Protein AF-A0A3E0KRE1-F1 (afdb_monomer)

Structure (mmCIF, N/CA/C/O backbone):
data_AF-A0A3E0KRE1-F1
#
_entry.id   AF-A0A3E0KRE1-F1
#
loop_
_atom_site.group_PDB
_atom_site.id
_atom_site.type_symbol
_atom_site.label_atom_id
_atom_site.label_alt_id
_atom_site.label_comp_id
_atom_site.label_asym_id
_atom_site.label_entity_id
_atom_site.label_seq_id
_atom_site.pdbx_PDB_ins_code
_atom_site.Cartn_x
_atom_site.Cartn_y
_atom_site.Cartn_z
_atom_site.occupancy
_atom_site.B_iso_or_equiv
_atom_site.auth_seq_id
_atom_site.auth_comp_id
_atom_site.auth_asym_id
_atom_site.auth_atom_id
_atom_site.pdbx_PDB_model_num
ATOM 1 N N . MET A 1 1 ? -5.181 25.380 -17.688 1.00 55.50 1 MET A N 1
ATOM 2 C CA . MET A 1 1 ? -6.342 24.795 -16.990 1.00 55.50 1 MET A CA 1
ATOM 3 C C . MET A 1 1 ? -6.980 25.884 -16.162 1.00 55.50 1 MET A C 1
ATOM 5 O O . MET A 1 1 ? -6.263 26.505 -15.391 1.00 55.50 1 MET A O 1
ATOM 9 N N . THR A 1 2 ? -8.271 26.111 -16.343 1.00 56.00 2 THR A N 1
ATOM 10 C CA . THR A 1 2 ? -9.107 26.984 -15.530 1.00 56.00 2 THR A CA 1
ATOM 11 C C . THR A 1 2 ? -10.085 26.104 -14.760 1.00 56.00 2 THR A C 1
ATOM 13 O O . THR A 1 2 ? -10.871 25.389 -15.369 1.00 56.00 2 THR A O 1
ATOM 16 N N . VAL A 1 3 ? -10.044 26.121 -13.434 1.00 57.91 3 VAL A N 1
ATOM 17 C CA . VAL A 1 3 ? -11.014 25.422 -12.584 1.00 57.91 3 VAL A CA 1
ATOM 18 C C . VAL A 1 3 ? -11.984 26.443 -12.025 1.00 57.91 3 VAL A C 1
ATOM 20 O O . VAL A 1 3 ? -11.572 27.415 -11.399 1.00 57.91 3 VAL A O 1
ATOM 23 N N . ARG A 1 4 ? -13.273 26.222 -12.252 1.00 58.31 4 ARG A N 1
ATOM 24 C CA . ARG A 1 4 ? -14.365 27.046 -11.752 1.00 58.31 4 ARG A CA 1
ATOM 25 C C . ARG A 1 4 ? -15.198 26.262 -10.757 1.00 58.31 4 ARG A C 1
ATOM 27 O O . ARG A 1 4 ? -15.637 25.145 -11.016 1.00 58.31 4 ARG A O 1
ATOM 34 N N . PHE A 1 5 ? -15.464 26.879 -9.622 1.00 58.41 5 PHE A N 1
ATOM 35 C CA . PHE A 1 5 ? -16.314 26.314 -8.587 1.00 58.41 5 PHE A CA 1
ATOM 36 C C . PHE A 1 5 ? -17.660 27.014 -8.623 1.00 58.41 5 PHE A C 1
ATOM 38 O O . PHE A 1 5 ? -17.716 28.240 -8.593 1.00 58.41 5 PHE A O 1
ATOM 45 N N . TYR A 1 6 ? -18.743 26.250 -8.651 1.00 57.41 6 TYR A N 1
ATOM 46 C CA . TYR A 1 6 ? -20.103 26.763 -8.644 1.00 57.41 6 TYR A CA 1
ATOM 47 C C . TYR A 1 6 ? -20.872 26.225 -7.441 1.00 57.41 6 TYR A C 1
ATOM 49 O O . TYR A 1 6 ? -20.632 25.117 -6.963 1.00 57.41 6 TYR A O 1
ATOM 57 N N . ALA A 1 7 ? -21.853 26.988 -6.973 1.00 54.00 7 ALA A N 1
ATOM 58 C CA . ALA A 1 7 ? -22.920 26.447 -6.143 1.00 54.00 7 ALA A CA 1
ATOM 59 C C . ALA A 1 7 ? -24.266 26.614 -6.823 1.00 54.00 7 ALA A C 1
ATOM 61 O O . ALA A 1 7 ? -24.524 27.609 -7.502 1.00 54.00 7 ALA A O 1
ATOM 62 N N . LEU A 1 8 ? -25.132 25.642 -6.571 1.00 51.47 8 LEU A N 1
ATOM 63 C CA . LEU A 1 8 ? -26.556 25.739 -6.841 1.00 51.47 8 LEU A CA 1
ATOM 64 C C . LEU A 1 8 ? -27.231 26.338 -5.613 1.00 51.47 8 LEU A C 1
ATOM 66 O O . LEU A 1 8 ? -27.524 25.623 -4.658 1.00 51.47 8 LEU A O 1
ATOM 70 N N . LEU A 1 9 ? -27.440 27.651 -5.644 1.00 51.59 9 LEU A N 1
ATOM 71 C CA . LEU A 1 9 ? -28.110 28.399 -4.583 1.00 51.59 9 LEU A CA 1
ATOM 72 C C . LEU A 1 9 ? -29.536 28.706 -5.044 1.00 51.59 9 LEU A C 1
ATOM 74 O O . LEU A 1 9 ? -29.716 29.320 -6.095 1.00 51.59 9 LEU A O 1
ATOM 78 N N . ASP A 1 10 ? -30.542 28.237 -4.305 1.00 56.59 10 ASP A N 1
ATOM 79 C CA . ASP A 1 10 ? -31.969 28.399 -4.645 1.00 56.59 10 ASP A CA 1
ATOM 80 C C . ASP A 1 10 ? -32.351 27.928 -6.073 1.00 56.59 10 ASP A C 1
ATOM 82 O O . ASP A 1 10 ? -33.266 28.452 -6.708 1.00 56.59 10 ASP A O 1
ATOM 86 N N . GLY A 1 11 ? -31.647 26.918 -6.598 1.00 53.62 11 GLY A N 1
ATOM 87 C CA . GLY A 1 11 ? -31.856 26.389 -7.954 1.00 53.62 11 GLY A CA 1
ATOM 88 C C . GLY A 1 11 ? -31.168 27.184 -9.069 1.00 53.62 11 GLY A C 1
ATOM 89 O O . GLY A 1 11 ? -31.262 26.795 -10.232 1.00 53.62 11 GLY A O 1
ATOM 90 N N . GLU A 1 12 ? -30.437 28.250 -8.736 1.00 47.88 12 GLU A N 1
ATOM 91 C CA . GLU A 1 12 ? -29.607 29.004 -9.674 1.00 47.88 12 GLU A CA 1
ATOM 92 C C . GLU A 1 12 ? -28.122 28.684 -9.496 1.00 47.88 12 GLU A C 1
ATOM 94 O O . GLU A 1 12 ? -27.578 28.662 -8.390 1.00 47.88 12 GLU A O 1
ATOM 99 N N . ARG A 1 13 ? -27.439 28.476 -10.623 1.00 60.66 13 ARG A N 1
ATOM 100 C CA . ARG A 1 13 ? -26.000 28.214 -10.666 1.00 60.66 13 ARG A CA 1
ATOM 101 C C . ARG A 1 13 ? -25.226 29.522 -10.509 1.00 60.66 13 ARG A C 1
ATOM 103 O O . ARG A 1 13 ? -25.390 30.440 -11.312 1.00 60.66 13 ARG A O 1
ATOM 110 N N . ARG A 1 14 ? -24.358 29.609 -9.499 1.00 58.22 14 ARG A N 1
ATOM 111 C CA . ARG A 1 14 ? -23.532 30.795 -9.214 1.00 58.22 14 ARG A CA 1
ATOM 112 C C . ARG A 1 14 ? -22.058 30.439 -9.124 1.00 58.22 14 ARG A C 1
ATOM 114 O O . ARG A 1 14 ? -21.702 29.512 -8.405 1.00 58.22 14 ARG A O 1
ATOM 121 N N . LEU A 1 15 ? -21.220 31.193 -9.838 1.00 62.53 15 LEU A N 1
ATOM 122 C CA . LEU A 1 15 ? -19.764 31.061 -9.781 1.00 62.53 15 LEU A CA 1
ATOM 123 C C . LEU A 1 15 ? -19.254 31.567 -8.428 1.00 62.53 15 LEU A C 1
ATOM 125 O O . LEU A 1 15 ? -19.618 32.658 -7.989 1.00 62.53 15 LEU A O 1
ATOM 129 N N . LEU A 1 16 ? -18.427 30.760 -7.781 1.00 60.19 16 LEU A N 1
ATOM 130 C CA . LEU A 1 16 ? -17.859 31.016 -6.463 1.00 60.19 16 LEU A CA 1
ATOM 131 C C . LEU A 1 16 ? -16.391 31.397 -6.542 1.00 60.19 16 LEU A C 1
ATOM 133 O O . LEU A 1 16 ? -15.961 32.292 -5.822 1.00 60.19 16 LEU A O 1
ATOM 137 N N . ASP A 1 17 ? -15.635 30.692 -7.378 1.00 59.88 17 ASP A N 1
ATOM 138 C CA . ASP A 1 17 ? -14.200 30.887 -7.522 1.00 59.88 17 ASP A CA 1
ATOM 139 C C . ASP A 1 17 ? -13.734 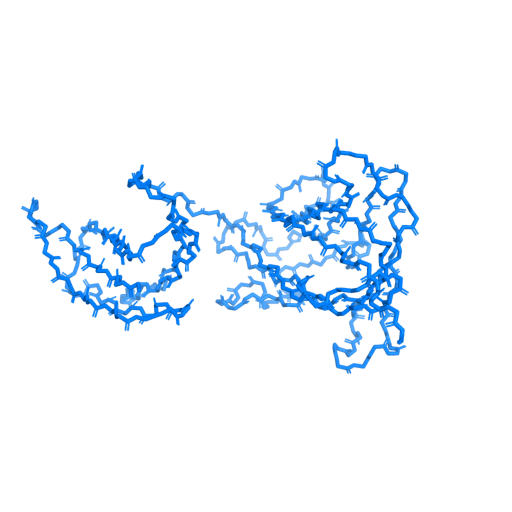30.407 -8.901 1.00 59.88 17 ASP A C 1
ATOM 141 O O . ASP A 1 17 ? -14.354 29.523 -9.497 1.00 59.88 17 ASP A O 1
ATOM 145 N N . GLU A 1 18 ? -12.655 30.999 -9.400 1.00 63.50 18 GLU A N 1
ATOM 146 C CA . GLU A 1 18 ? -12.023 30.664 -10.676 1.00 63.50 18 GLU A CA 1
ATOM 147 C C . GLU A 1 18 ? -10.501 30.695 -10.506 1.00 63.50 18 GLU A C 1
ATOM 149 O O . GLU A 1 18 ? -9.923 31.724 -10.162 1.00 63.50 18 GLU A O 1
ATOM 154 N N . GLN A 1 19 ? -9.850 29.562 -10.756 1.00 61.16 19 GLN A N 1
ATOM 155 C CA . GLN A 1 19 ? -8.411 29.366 -10.583 1.00 61.16 19 GLN A CA 1
ATOM 156 C C . GLN A 1 19 ? -7.776 28.993 -11.922 1.00 61.16 19 GLN A C 1
ATOM 158 O O . GLN A 1 19 ? -8.315 28.146 -12.632 1.00 61.16 19 GLN A O 1
ATOM 163 N N . VAL A 1 20 ? -6.634 29.592 -12.276 1.00 48.75 20 VAL A N 1
ATOM 164 C CA . VAL A 1 20 ? -5.980 29.397 -13.585 1.00 48.75 20 VAL A CA 1
ATOM 165 C C . VAL A 1 20 ? -4.501 29.012 -13.406 1.00 48.75 20 VAL A C 1
ATOM 167 O O . VAL A 1 20 ? -3.682 29.904 -13.240 1.00 48.75 20 VAL A O 1
ATOM 170 N N . GLU A 1 21 ? -4.205 27.697 -13.431 1.00 45.81 21 GLU A N 1
ATOM 171 C CA . GLU A 1 21 ? -2.919 26.960 -13.641 1.00 45.81 21 GLU A CA 1
ATOM 172 C C . GLU A 1 21 ? -2.824 25.655 -12.794 1.00 45.81 21 GLU A C 1
ATOM 174 O O . GLU A 1 21 ? -3.416 25.565 -11.725 1.00 45.81 21 GLU A O 1
ATOM 179 N N . MET A 1 22 ? -2.142 24.606 -13.305 1.00 45.94 22 MET A N 1
ATOM 180 C CA . MET A 1 22 ? -2.066 23.230 -12.730 1.00 45.94 22 MET A CA 1
ATOM 181 C C . MET A 1 22 ? -1.031 23.149 -11.583 1.00 45.94 22 MET A C 1
ATOM 183 O O . MET A 1 22 ? -0.009 23.820 -11.668 1.00 45.94 22 MET A O 1
ATOM 187 N N . VAL A 1 23 ? -1.157 22.374 -10.493 1.00 40.59 23 VAL A N 1
ATOM 188 C CA . VAL A 1 23 ? -1.469 20.926 -10.361 1.00 40.59 23 VAL A CA 1
ATOM 189 C C . VAL A 1 23 ? -2.249 20.606 -9.059 1.00 40.59 23 VAL A C 1
ATOM 191 O O . VAL A 1 23 ? -2.612 19.466 -8.828 1.00 40.59 23 VAL A O 1
ATOM 194 N N . ASP A 1 24 ? -2.587 21.597 -8.231 1.00 43.25 24 ASP A N 1
ATOM 195 C CA . ASP A 1 24 ? -3.340 21.399 -6.981 1.00 43.25 24 ASP A CA 1
ATOM 196 C C . ASP A 1 24 ? -4.279 22.589 -6.752 1.00 43.25 24 ASP A C 1
ATOM 198 O O . ASP A 1 24 ? -3.820 23.718 -6.561 1.00 43.25 24 ASP A O 1
ATOM 202 N N . VAL A 1 25 ? -5.597 22.366 -6.763 1.00 41.38 25 VAL A N 1
ATOM 203 C CA . VAL A 1 25 ? -6.581 23.452 -6.608 1.00 41.38 25 VAL A CA 1
ATOM 204 C C . VAL A 1 25 ? -7.204 23.437 -5.217 1.00 41.38 25 VAL A C 1
ATOM 206 O O . VAL A 1 25 ? -8.299 22.934 -4.987 1.00 41.38 25 VAL A O 1
ATOM 209 N N . HIS A 1 26 ? -6.529 24.073 -4.266 1.00 40.00 26 HIS A N 1
ATOM 210 C CA . HIS A 1 26 ? -7.067 24.261 -2.922 1.00 40.00 26 HIS A CA 1
ATOM 211 C C . HIS A 1 26 ? -8.084 25.408 -2.869 1.00 40.00 26 HIS A C 1
ATOM 213 O O . HIS A 1 26 ? -7.739 26.547 -2.562 1.00 40.00 26 HIS A O 1
ATOM 219 N N . ALA A 1 27 ? -9.355 25.103 -3.120 1.00 41.22 27 ALA A N 1
ATOM 220 C CA . ALA A 1 27 ? -10.448 26.048 -2.911 1.00 41.22 27 ALA A CA 1
ATOM 221 C C . ALA A 1 27 ? -11.114 25.828 -1.545 1.00 41.22 27 ALA A C 1
ATOM 223 O O . ALA A 1 27 ? -11.427 24.694 -1.183 1.00 41.22 27 ALA A O 1
ATOM 224 N N . PHE A 1 28 ? -11.339 26.913 -0.796 1.00 39.88 28 PHE A N 1
ATOM 225 C CA . PHE A 1 28 ? -11.932 26.892 0.544 1.00 39.88 28 PHE A CA 1
ATOM 226 C C . PHE A 1 28 ? -13.301 27.577 0.548 1.00 39.88 28 PHE A C 1
ATOM 228 O O . PHE A 1 28 ? -13.411 28.780 0.314 1.00 39.88 28 PHE A O 1
ATOM 235 N N . PHE A 1 29 ? -14.347 26.835 0.912 1.00 47.12 29 PHE A N 1
ATOM 236 C CA . PHE A 1 29 ? -15.720 27.346 0.977 1.00 47.12 29 PHE A CA 1
ATOM 237 C C . PHE A 1 29 ? -16.314 27.164 2.379 1.00 47.12 29 PHE A C 1
ATOM 239 O O . PHE A 1 29 ? -16.230 26.081 2.957 1.00 47.12 29 PHE A O 1
ATOM 246 N N . SER A 1 30 ? -16.929 28.218 2.937 1.00 36.66 30 SER A N 1
ATOM 247 C CA . SER A 1 30 ? -17.487 28.199 4.300 1.00 36.66 30 SER A CA 1
ATOM 248 C C . SER A 1 30 ? -18.989 27.889 4.314 1.00 36.66 30 SER A C 1
ATOM 250 O O . SER A 1 30 ? -19.771 28.551 3.637 1.00 36.66 30 SER A O 1
ATOM 252 N N . GLN A 1 31 ? -19.436 26.970 5.177 1.00 36.50 31 GLN A N 1
ATOM 253 C CA . GLN A 1 31 ? -20.860 26.597 5.316 1.00 36.50 31 GLN A CA 1
ATOM 254 C C . GLN A 1 31 ? -21.832 27.750 5.640 1.00 36.50 31 GLN A C 1
ATOM 256 O O . GLN A 1 31 ? -23.033 27.580 5.452 1.00 36.50 31 GLN A O 1
ATOM 261 N N . ARG A 1 32 ? -21.367 28.915 6.131 1.00 36.31 32 ARG A N 1
ATOM 262 C CA . ARG A 1 32 ? -22.251 30.090 6.315 1.00 36.31 32 ARG A CA 1
ATOM 263 C C . ARG A 1 32 ? -22.845 30.577 4.991 1.00 36.31 32 ARG A C 1
ATOM 265 O O . ARG A 1 32 ? -23.882 31.226 5.026 1.00 36.31 32 ARG A O 1
ATOM 272 N N . THR A 1 33 ? -22.199 30.249 3.880 1.00 41.00 33 THR A N 1
ATOM 273 C CA . THR A 1 33 ? -22.573 30.658 2.528 1.00 41.00 33 THR A CA 1
ATOM 274 C C . THR A 1 33 ? -23.428 29.600 1.804 1.00 41.00 33 THR A C 1
ATOM 276 O O . THR A 1 33 ? -24.038 29.943 0.804 1.00 41.00 33 THR A O 1
ATOM 279 N N . PHE A 1 34 ? -23.517 28.349 2.298 1.00 44.03 34 PHE A N 1
ATOM 280 C CA . PHE A 1 34 ? -23.943 27.181 1.486 1.00 44.03 34 PHE A CA 1
ATOM 281 C C . PHE A 1 34 ? -25.045 26.271 2.064 1.00 44.03 34 PHE A C 1
ATOM 283 O O . PHE A 1 34 ? -25.246 25.173 1.555 1.00 44.03 34 PHE A O 1
ATOM 290 N N . GLY A 1 35 ? -25.751 26.664 3.131 1.00 46.09 35 GLY A N 1
ATOM 291 C CA . GLY A 1 35 ? -26.985 25.978 3.564 1.00 46.09 35 GLY A CA 1
ATOM 292 C C . GLY A 1 35 ? -26.972 24.429 3.502 1.00 46.09 35 GLY A C 1
ATOM 293 O O . GLY A 1 35 ? -26.090 23.779 4.065 1.00 46.09 35 GLY A O 1
ATOM 294 N N . ARG A 1 36 ? -27.988 23.845 2.843 1.00 41.72 36 ARG A N 1
ATOM 295 C CA . ARG A 1 36 ? -28.135 22.405 2.506 1.00 41.72 36 ARG A CA 1
ATOM 296 C C . ARG A 1 36 ? -27.739 22.103 1.046 1.00 41.72 36 ARG A C 1
ATOM 298 O O . ARG A 1 36 ? -28.127 21.070 0.511 1.00 41.72 36 ARG A O 1
ATOM 305 N N . GLU A 1 37 ? -27.038 23.019 0.396 1.00 47.84 37 GLU A N 1
ATOM 306 C CA . GLU A 1 37 ? -26.964 23.106 -1.062 1.00 47.84 37 GLU A CA 1
ATOM 307 C C . GLU A 1 37 ? -25.744 22.384 -1.654 1.00 47.84 37 GLU A C 1
ATOM 309 O O . GLU A 1 37 ? -24.786 22.046 -0.952 1.00 47.84 37 GLU A O 1
ATOM 314 N N . HIS A 1 38 ? -25.821 22.099 -2.957 1.00 49.75 38 HIS A N 1
ATOM 315 C CA . HIS A 1 38 ? -24.878 21.265 -3.703 1.00 49.75 38 HIS A CA 1
ATOM 316 C C . HIS A 1 38 ? -23.732 22.106 -4.291 1.00 49.75 38 HIS A C 1
ATOM 318 O O . HIS A 1 38 ? -23.971 23.157 -4.891 1.00 49.75 38 HIS A O 1
ATOM 324 N N . LEU A 1 39 ? -22.493 21.627 -4.132 1.00 49.44 39 LEU A N 1
ATOM 325 C CA . LEU A 1 39 ? -21.299 22.190 -4.769 1.00 49.44 39 LEU A CA 1
ATOM 326 C C . LEU A 1 39 ? -21.067 21.482 -6.107 1.00 49.44 39 LEU A C 1
ATOM 328 O O . LEU A 1 39 ? -21.059 20.253 -6.154 1.00 49.44 39 LEU A O 1
ATOM 332 N N . GLU A 1 40 ? -20.856 22.253 -7.165 1.00 51.03 40 GLU A N 1
ATOM 333 C CA . GLU A 1 40 ? -20.529 21.763 -8.501 1.00 51.03 40 GLU A CA 1
ATOM 334 C C . GLU A 1 40 ? -19.141 22.285 -8.895 1.00 51.03 40 GLU A C 1
ATOM 336 O O . GLU A 1 40 ? -18.821 23.453 -8.672 1.00 51.03 40 GLU A O 1
ATOM 341 N N . VAL A 1 41 ? -18.298 21.426 -9.464 1.00 52.38 41 VAL A N 1
ATOM 342 C CA . VAL A 1 41 ? -16.936 21.781 -9.884 1.00 52.38 41 VAL A CA 1
ATOM 343 C C . VAL A 1 41 ? -16.849 21.614 -11.395 1.00 52.38 41 VAL A C 1
ATOM 345 O O . VAL A 1 41 ? -17.147 20.543 -11.916 1.00 52.38 41 VAL A O 1
ATOM 348 N N . GLU A 1 42 ? -16.464 22.673 -12.100 1.00 51.59 42 GLU A N 1
ATOM 349 C CA . GLU A 1 42 ? -16.259 22.671 -13.547 1.00 51.59 42 GLU A CA 1
ATOM 350 C C . GLU A 1 42 ? -14.784 22.934 -13.849 1.00 51.59 42 GLU A C 1
ATOM 352 O O . GLU A 1 42 ? -14.173 23.851 -13.306 1.00 51.59 42 GLU A O 1
ATOM 357 N N . VAL A 1 43 ? -14.200 22.139 -14.738 1.00 50.16 43 VAL A N 1
ATOM 358 C CA . VAL A 1 43 ? -12.796 22.257 -15.139 1.00 50.16 43 VAL A CA 1
ATOM 359 C C . VAL A 1 43 ? -12.753 22.510 -16.641 1.00 50.16 43 VAL A C 1
ATOM 361 O O . VAL A 1 43 ? -13.246 21.702 -17.422 1.00 50.16 43 VAL A O 1
ATOM 364 N N . GLU A 1 44 ? -12.165 23.629 -17.053 1.00 46.53 44 GLU A N 1
ATOM 365 C CA . GLU A 1 44 ? -11.961 24.005 -18.451 1.00 46.53 44 GLU A CA 1
ATOM 366 C C . GLU A 1 44 ? -10.460 23.975 -18.784 1.00 46.53 44 GLU A C 1
ATOM 368 O O . GLU A 1 44 ? -9.639 24.615 -18.130 1.00 46.53 44 GLU A O 1
ATOM 373 N N . HIS A 1 45 ? -10.049 23.238 -19.813 1.00 44.47 45 HIS A N 1
ATOM 374 C CA . HIS A 1 45 ? -8.654 23.187 -20.262 1.00 44.47 45 HIS A CA 1
ATOM 375 C C . HIS A 1 45 ? -8.586 23.339 -21.778 1.00 44.47 45 HIS A C 1
ATOM 377 O O . HIS A 1 45 ? -9.437 22.829 -22.502 1.00 44.47 45 HIS A O 1
ATOM 383 N N . ALA A 1 46 ? -7.555 24.029 -22.266 1.00 35.59 46 ALA A N 1
ATOM 384 C CA . ALA A 1 46 ? -7.282 24.149 -23.692 1.00 35.59 46 ALA A CA 1
ATOM 385 C C . ALA A 1 46 ? -6.337 23.014 -24.126 1.00 35.59 46 ALA A C 1
ATOM 387 O O . ALA A 1 46 ? -5.126 23.211 -24.182 1.00 35.59 46 ALA A O 1
ATOM 388 N N . GLY A 1 47 ? -6.885 21.820 -24.369 1.00 40.84 47 GLY A N 1
ATOM 389 C CA . GLY A 1 47 ? -6.140 20.636 -24.821 1.00 40.84 47 GLY A CA 1
ATOM 390 C C . GLY A 1 47 ? -6.6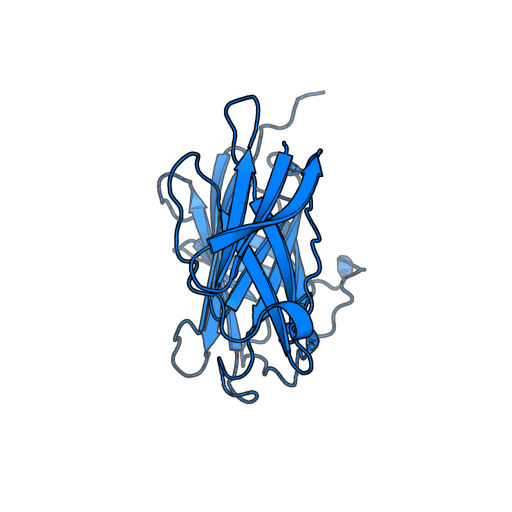73 19.322 -24.240 1.00 40.84 47 GLY A C 1
ATOM 391 O O . GLY A 1 47 ? -7.441 19.341 -23.280 1.00 40.84 47 GLY A O 1
ATOM 392 N N . ASP A 1 48 ? -6.250 18.197 -24.819 1.00 33.97 48 ASP A N 1
ATOM 393 C CA . ASP A 1 48 ? -6.593 16.847 -24.352 1.00 33.97 48 ASP A CA 1
ATOM 394 C C . ASP A 1 48 ? -5.622 16.397 -23.234 1.00 33.97 48 ASP A C 1
ATOM 396 O O . ASP A 1 48 ? -4.406 16.529 -23.384 1.00 33.97 48 ASP A O 1
ATOM 400 N N . GLY A 1 49 ? -6.139 15.864 -22.116 1.00 40.94 49 GLY A N 1
ATOM 401 C CA . GLY A 1 49 ? -5.357 15.361 -20.970 1.00 40.94 49 GLY A CA 1
ATOM 402 C C . GLY A 1 49 ? -6.236 14.810 -19.832 1.00 40.94 49 GLY A C 1
ATOM 403 O O . GLY A 1 49 ? -7.456 14.871 -19.926 1.00 40.94 49 GLY A O 1
ATOM 404 N N . GLU A 1 50 ? -5.637 14.288 -18.759 1.00 39.22 50 GLU A N 1
ATOM 405 C CA . GLU A 1 50 ? -6.314 13.919 -17.498 1.00 39.22 50 GLU A CA 1
ATOM 406 C C . GLU A 1 50 ? -5.799 14.832 -16.375 1.00 39.22 50 GLU A C 1
ATOM 408 O O . GLU A 1 50 ? -4.611 15.165 -16.348 1.00 39.22 50 GLU A O 1
ATOM 413 N N . ALA A 1 51 ? -6.681 15.277 -15.476 1.00 41.34 51 ALA A N 1
ATOM 414 C CA . ALA A 1 51 ? -6.304 16.087 -14.321 1.00 41.34 51 ALA A CA 1
ATOM 415 C C . ALA A 1 51 ? -7.095 15.661 -13.081 1.00 41.34 51 ALA A C 1
ATOM 417 O O . ALA A 1 51 ? -8.328 15.664 -13.098 1.00 41.34 51 ALA A O 1
ATOM 418 N N . ASP A 1 52 ? -6.374 15.365 -12.004 1.00 42.47 52 ASP A N 1
ATOM 419 C CA . ASP A 1 52 ? -6.956 15.153 -10.685 1.00 42.47 52 ASP A CA 1
ATOM 420 C C . ASP A 1 52 ? -7.201 16.511 -10.026 1.00 42.47 52 ASP A C 1
ATOM 422 O O . ASP A 1 52 ? -6.278 17.312 -9.859 1.00 42.47 52 ASP A O 1
ATOM 426 N N . VAL A 1 53 ? -8.449 16.796 -9.646 1.00 43.09 53 VAL A N 1
ATOM 427 C CA . VAL A 1 53 ? -8.779 18.014 -8.895 1.00 43.09 53 VAL A CA 1
ATOM 428 C C . VAL A 1 53 ? -9.093 17.647 -7.453 1.00 43.09 53 VAL A C 1
ATOM 430 O O . VAL A 1 53 ? -10.166 17.128 -7.134 1.00 43.09 53 VAL A O 1
ATOM 433 N N . LEU A 1 54 ? -8.144 17.946 -6.568 1.00 43.72 54 LEU A N 1
ATOM 434 C CA . LEU A 1 54 ? -8.305 17.845 -5.122 1.00 43.72 54 LEU A CA 1
ATOM 435 C C . LEU A 1 54 ? -8.961 19.119 -4.581 1.00 43.72 54 LEU A C 1
ATOM 437 O O . LEU A 1 54 ? -8.415 20.197 -4.773 1.00 43.72 54 LEU A O 1
ATOM 441 N N . PHE A 1 55 ? -10.081 19.021 -3.856 1.00 44.91 55 PHE A N 1
ATOM 442 C CA . PHE A 1 55 ? -10.706 20.185 -3.211 1.00 44.91 55 PHE A CA 1
ATOM 443 C C . PHE A 1 55 ? -11.117 19.915 -1.754 1.00 44.91 55 PHE A C 1
ATOM 445 O O . PHE A 1 55 ? -11.453 18.795 -1.361 1.00 44.91 55 PHE A O 1
ATOM 452 N N . THR A 1 56 ? -11.096 20.965 -0.921 1.00 38.53 56 THR A N 1
ATOM 453 C CA . THR A 1 56 ? -11.410 20.888 0.519 1.00 38.53 56 THR A CA 1
ATOM 454 C C . THR A 1 56 ? -12.541 21.849 0.898 1.00 38.53 56 THR A C 1
ATOM 456 O O . THR A 1 56 ? -12.383 23.062 0.895 1.00 38.53 56 THR A O 1
ATOM 459 N N . VAL A 1 57 ? -13.684 21.320 1.336 1.00 39.53 57 VAL A N 1
ATOM 460 C CA . VAL A 1 57 ? -14.819 22.101 1.852 1.00 39.53 57 VAL A CA 1
ATOM 461 C C . VAL A 1 57 ? -14.853 22.038 3.383 1.00 39.53 57 VAL A C 1
ATOM 463 O O . VAL A 1 57 ? -15.131 20.994 3.976 1.00 39.53 57 VAL A O 1
ATOM 466 N N . GLN A 1 58 ? -14.619 23.166 4.060 1.00 34.25 58 GLN A N 1
ATOM 467 C CA . GLN A 1 58 ? -14.648 23.242 5.525 1.00 34.25 58 GLN A CA 1
ATOM 468 C C . GLN A 1 58 ? -15.980 23.812 6.043 1.00 34.25 58 GLN A C 1
ATOM 470 O O . GLN A 1 58 ? -16.287 25.000 5.927 1.00 34.25 58 GLN A O 1
ATOM 475 N N . GLY A 1 59 ? -16.785 22.952 6.671 1.00 32.62 59 GLY A N 1
ATOM 476 C CA . GLY A 1 59 ? -17.986 23.336 7.412 1.00 32.62 59 GLY A CA 1
ATOM 477 C C . GLY A 1 59 ? -17.691 23.745 8.860 1.00 32.62 59 GLY A C 1
ATOM 478 O O . GLY A 1 59 ? -16.619 23.458 9.388 1.00 32.62 59 GLY A O 1
ATOM 479 N N . ARG A 1 60 ? -18.666 24.369 9.546 1.00 31.27 60 ARG A N 1
ATOM 480 C CA . ARG A 1 60 ? -18.480 24.930 10.909 1.00 31.27 60 ARG A CA 1
ATOM 481 C C . ARG A 1 60 ? -17.989 23.917 11.954 1.00 31.27 60 ARG A C 1
ATOM 483 O O . ARG A 1 60 ? -17.357 24.342 12.905 1.00 31.27 60 ARG A O 1
ATOM 490 N N . ASN A 1 61 ? -18.277 22.625 11.777 1.00 26.58 61 ASN A N 1
ATOM 491 C CA . ASN A 1 61 ? -17.884 21.543 12.693 1.00 26.58 61 ASN A CA 1
ATOM 492 C C . ASN A 1 61 ? -17.378 20.278 11.959 1.00 26.58 61 ASN A C 1
ATOM 494 O O . ASN A 1 61 ? -17.298 19.220 12.575 1.00 26.58 61 ASN A O 1
ATOM 498 N N . LYS A 1 62 ? -17.128 20.337 10.640 1.00 32.62 62 LYS A N 1
ATOM 499 C CA . LYS A 1 62 ? -16.709 19.177 9.829 1.00 32.62 62 LYS A CA 1
ATOM 500 C C . LYS A 1 62 ? -15.842 19.624 8.654 1.00 32.62 62 LYS A C 1
ATOM 502 O O . LYS A 1 62 ? -16.275 20.469 7.874 1.00 32.62 62 LYS A O 1
ATOM 507 N N . LEU A 1 63 ? -14.670 19.019 8.500 1.00 27.34 63 LEU A N 1
ATOM 508 C CA . LEU A 1 63 ? -13.870 19.082 7.277 1.00 27.34 63 LEU A CA 1
ATOM 509 C C . LEU A 1 63 ? -14.397 18.026 6.297 1.00 27.34 63 LEU A C 1
ATOM 511 O O . LEU A 1 63 ? -14.622 16.882 6.689 1.00 27.34 63 LEU A O 1
ATOM 515 N N . ARG A 1 64 ? -14.634 18.401 5.039 1.00 41.47 64 ARG A N 1
ATOM 516 C CA . ARG A 1 64 ? -15.007 17.479 3.959 1.00 41.47 64 ARG A CA 1
ATOM 517 C C . ARG A 1 64 ? -14.027 17.677 2.807 1.00 41.47 64 ARG A C 1
ATOM 519 O O . ARG A 1 64 ? -13.894 18.788 2.318 1.00 41.47 64 ARG A O 1
ATOM 526 N N . GLN A 1 65 ? -13.333 16.626 2.395 1.00 36.75 65 GLN A N 1
ATOM 527 C CA . GLN A 1 65 ? -12.414 16.647 1.252 1.00 36.75 65 GLN A CA 1
ATOM 528 C C . GLN A 1 65 ? -12.964 15.732 0.161 1.00 36.75 65 GLN A C 1
ATOM 530 O O . GLN A 1 65 ? -13.518 14.683 0.492 1.00 36.75 65 GLN A O 1
ATOM 535 N N . GLY A 1 66 ? -12.858 16.155 -1.098 1.00 40.34 66 GLY A N 1
ATOM 536 C CA . GLY A 1 66 ? -13.301 15.404 -2.271 1.00 40.34 66 GLY A CA 1
ATOM 537 C C . GLY A 1 66 ? -12.225 15.388 -3.357 1.00 40.34 66 GLY A C 1
ATOM 538 O O . GLY A 1 66 ? -11.405 16.304 -3.434 1.00 40.34 66 GLY A O 1
ATOM 539 N N . LEU A 1 67 ? -12.240 14.335 -4.171 1.00 35.62 67 LEU A N 1
ATOM 540 C CA . LEU A 1 67 ? -11.437 14.180 -5.382 1.00 35.62 67 LEU A CA 1
ATOM 541 C C . LEU A 1 67 ? -12.421 14.033 -6.548 1.00 35.62 67 LEU A C 1
ATOM 543 O O . LEU A 1 67 ? -13.353 13.237 -6.440 1.00 35.62 67 LEU A O 1
ATOM 547 N N . ALA A 1 68 ? -12.259 14.808 -7.617 1.00 39.03 68 ALA A N 1
ATOM 548 C CA . ALA A 1 68 ? -13.005 14.611 -8.859 1.00 39.03 68 ALA A CA 1
ATOM 549 C C . ALA A 1 68 ? -12.029 14.178 -9.960 1.00 39.03 68 ALA A C 1
ATOM 551 O O . ALA A 1 68 ? -11.101 14.925 -10.275 1.00 39.03 68 ALA A O 1
ATOM 552 N N . GLU A 1 69 ? -12.246 12.993 -10.533 1.00 32.84 69 GLU A N 1
ATOM 553 C CA . GLU A 1 69 ? -11.593 12.560 -11.772 1.00 32.84 69 GLU A CA 1
ATOM 554 C C . GLU A 1 69 ? -12.353 13.200 -12.942 1.00 32.84 69 GLU A C 1
ATOM 556 O O . GLU A 1 69 ? -13.519 12.894 -13.188 1.00 32.84 69 GLU A O 1
ATOM 561 N N . ALA A 1 70 ? -11.735 14.156 -13.637 1.00 29.11 70 ALA A N 1
ATOM 562 C CA . ALA A 1 70 ? -12.360 14.818 -14.776 1.00 29.11 70 ALA A CA 1
ATOM 563 C C . ALA A 1 70 ? -11.889 14.176 -16.090 1.00 29.11 70 ALA A C 1
ATOM 565 O O . ALA A 1 70 ? -10.895 14.606 -16.673 1.00 29.11 70 ALA A O 1
ATOM 566 N N . THR A 1 71 ? -12.627 13.189 -16.607 1.00 29.05 71 THR A N 1
ATOM 567 C CA . THR A 1 71 ? -12.580 12.874 -18.045 1.00 29.05 71 THR A CA 1
ATOM 568 C C . THR A 1 71 ? -13.581 13.779 -18.766 1.00 29.05 71 THR A C 1
ATOM 570 O O . THR A 1 71 ? -14.753 13.864 -18.393 1.00 29.05 71 THR A O 1
ATOM 573 N N . TYR A 1 72 ? -13.115 14.521 -19.773 1.00 40.09 72 TYR A N 1
ATOM 574 C CA . TYR A 1 72 ? -13.875 15.592 -20.423 1.00 40.09 72 TYR A CA 1
ATOM 575 C C . TYR A 1 72 ? -15.269 15.127 -20.888 1.00 40.09 72 TYR A C 1
ATOM 577 O O . TYR A 1 72 ? -15.404 14.301 -21.788 1.00 40.09 72 TYR A O 1
ATOM 585 N N . ARG A 1 73 ? -16.298 15.740 -20.280 1.00 28.28 73 ARG A N 1
ATOM 586 C CA . ARG A 1 73 ? -17.746 15.447 -20.349 1.00 28.28 73 ARG A CA 1
ATOM 587 C C . ARG A 1 73 ? -18.220 14.174 -19.630 1.00 28.28 73 ARG A C 1
ATOM 589 O O . ARG A 1 73 ? -18.717 13.263 -20.280 1.00 28.28 73 ARG A O 1
ATOM 596 N N . HIS A 1 74 ? -18.323 14.228 -18.307 1.00 27.78 74 HIS A N 1
ATOM 597 C CA . HIS A 1 74 ? -19.581 13.941 -17.602 1.00 27.78 74 HIS A CA 1
ATOM 598 C C . HIS A 1 74 ? -19.476 14.463 -16.165 1.00 27.78 74 HIS A C 1
ATOM 600 O O . HIS A 1 74 ? -18.504 14.193 -15.474 1.00 27.78 74 HIS A O 1
ATOM 606 N N . SER A 1 75 ? -20.458 15.239 -15.716 1.00 29.25 75 SER A N 1
ATOM 607 C CA . SER A 1 75 ? -20.646 15.554 -14.301 1.00 29.25 75 SER A CA 1
ATOM 608 C C . SER A 1 75 ? -20.985 14.258 -13.558 1.00 29.25 75 SER A C 1
ATOM 610 O O . SER A 1 75 ? -22.093 13.748 -13.734 1.00 29.25 75 SER A O 1
ATOM 612 N N . GLU A 1 76 ? -20.067 13.717 -12.759 1.00 29.83 76 GLU A N 1
ATOM 613 C CA . GLU A 1 76 ? -20.318 12.507 -11.971 1.00 29.83 76 GLU A CA 1
ATOM 614 C C . GLU A 1 76 ? -20.454 12.838 -10.477 1.00 29.83 76 GLU A C 1
ATOM 616 O O . GLU A 1 76 ? -19.690 13.611 -9.896 1.00 29.83 76 GLU A O 1
ATOM 621 N N . LEU A 1 77 ? -21.496 12.284 -9.858 1.00 28.81 77 LEU A N 1
ATOM 622 C CA . LEU A 1 77 ? -21.720 12.323 -8.416 1.00 28.81 77 LEU A CA 1
ATOM 623 C C . LEU A 1 77 ? -20.645 11.460 -7.739 1.00 28.81 77 LEU A C 1
ATOM 625 O O . LEU A 1 77 ? -20.726 10.238 -7.789 1.00 28.81 77 LEU A O 1
ATOM 629 N N . VAL A 1 78 ? -19.649 12.076 -7.099 1.00 34.44 78 VAL A N 1
ATOM 630 C CA . VAL A 1 78 ? -18.575 11.339 -6.410 1.00 34.44 78 VAL A CA 1
ATOM 631 C C . VAL A 1 78 ? -19.103 10.720 -5.109 1.00 34.44 78 VAL A C 1
ATOM 633 O O . VAL A 1 78 ? -19.357 11.424 -4.126 1.00 34.44 78 VAL A O 1
ATOM 636 N N . GLU A 1 79 ? -19.248 9.394 -5.076 1.00 32.06 79 GLU A N 1
ATOM 637 C CA . GLU A 1 79 ? -19.379 8.643 -3.825 1.00 32.06 79 GLU A CA 1
ATOM 638 C C . GLU A 1 79 ? -18.012 8.585 -3.125 1.00 32.06 79 GLU A C 1
ATOM 640 O O . GLU A 1 79 ? -17.032 8.081 -3.668 1.00 32.06 79 GLU A O 1
ATOM 645 N N . LEU A 1 80 ? -17.924 9.133 -1.910 1.00 41.16 80 LEU A N 1
ATOM 646 C CA . LEU A 1 80 ? -16.686 9.141 -1.129 1.00 41.16 80 LEU A CA 1
ATOM 647 C C . LEU A 1 80 ? -16.309 7.705 -0.746 1.00 41.16 80 LEU A C 1
ATOM 649 O O . LEU A 1 80 ? -17.029 7.072 0.031 1.00 41.16 80 LEU A O 1
ATOM 653 N N . THR A 1 81 ? -15.169 7.201 -1.226 1.00 48.25 81 THR A N 1
ATOM 654 C CA . THR A 1 81 ? -14.666 5.914 -0.747 1.00 48.25 81 THR A CA 1
ATOM 655 C C . THR A 1 81 ? -14.298 6.031 0.740 1.00 48.25 81 THR A C 1
ATOM 657 O O . THR A 1 81 ? -13.598 6.961 1.150 1.00 48.25 81 THR A O 1
ATOM 660 N N . PRO A 1 82 ? -14.764 5.103 1.592 1.00 72.19 82 PRO A N 1
ATOM 661 C CA . PRO A 1 82 ? -14.527 5.157 3.035 1.00 72.19 82 PRO A CA 1
ATOM 662 C C . PRO A 1 82 ? -13.046 4.975 3.413 1.00 72.19 82 PRO A C 1
ATOM 664 O O . PRO A 1 82 ? -12.625 5.369 4.498 1.00 72.19 82 PRO A O 1
ATOM 667 N N . VAL A 1 83 ? -12.233 4.419 2.517 1.00 78.62 83 VAL A N 1
ATOM 668 C CA . VAL A 1 83 ? -10.777 4.337 2.655 1.00 78.62 83 VAL A CA 1
ATOM 669 C C . VAL A 1 83 ? -10.147 4.878 1.379 1.00 78.62 83 VAL A C 1
ATOM 671 O O . VAL A 1 83 ? -10.578 4.538 0.277 1.00 78.62 83 VAL A O 1
ATOM 674 N N . MET A 1 84 ? -9.124 5.710 1.534 1.00 80.06 84 MET A N 1
ATOM 675 C CA . MET A 1 84 ? -8.407 6.356 0.443 1.00 80.06 84 MET A CA 1
ATOM 676 C C . MET A 1 84 ? -6.973 5.841 0.385 1.00 80.06 84 MET A C 1
ATOM 678 O O . MET A 1 84 ? -6.319 5.705 1.420 1.00 80.06 84 MET A O 1
ATOM 682 N N . PHE A 1 85 ? -6.491 5.603 -0.831 1.00 84.69 85 PHE A N 1
ATOM 683 C CA . PHE A 1 85 ? -5.121 5.200 -1.121 1.00 84.69 85 PHE A CA 1
ATOM 684 C C . PHE A 1 85 ? -4.522 6.186 -2.117 1.00 84.69 85 PHE A C 1
ATOM 686 O O . PHE A 1 85 ? -5.137 6.486 -3.135 1.00 84.69 85 PHE A O 1
ATOM 693 N N . VAL A 1 86 ? -3.321 6.670 -1.825 1.00 84.12 86 VAL A N 1
ATOM 694 C CA . VAL A 1 86 ? -2.541 7.540 -2.706 1.00 84.12 86 VAL A CA 1
ATOM 695 C C . VAL A 1 86 ? -1.195 6.878 -2.957 1.00 84.12 86 VAL A C 1
ATOM 697 O O . VAL A 1 86 ? -0.531 6.425 -2.024 1.00 84.12 86 VAL A O 1
ATOM 700 N N . PHE A 1 87 ? -0.795 6.838 -4.221 1.00 83.00 87 PHE A N 1
ATOM 701 C CA . PHE A 1 87 ? 0.423 6.190 -4.690 1.00 83.00 87 PHE A CA 1
ATOM 702 C C . PHE A 1 87 ? 1.379 7.235 -5.257 1.00 83.00 87 PHE A C 1
ATOM 704 O O . PHE A 1 87 ? 0.946 8.169 -5.928 1.00 83.00 87 PHE A O 1
ATOM 711 N N . GLY A 1 88 ? 2.682 7.081 -5.027 1.00 80.00 88 GLY A N 1
ATOM 712 C CA . GLY A 1 88 ? 3.668 7.992 -5.608 1.00 80.00 88 GLY A CA 1
ATOM 713 C C . GLY A 1 88 ? 5.080 7.424 -5.677 1.00 80.00 88 GLY A C 1
ATOM 714 O O . GLY A 1 88 ? 5.368 6.365 -5.125 1.00 80.00 88 GLY A O 1
ATOM 715 N N . GLY A 1 89 ? 5.950 8.119 -6.413 1.00 78.25 89 GLY A N 1
ATOM 716 C CA . GLY A 1 89 ? 7.333 7.705 -6.697 1.00 78.25 89 GLY A CA 1
ATOM 717 C C . GLY A 1 89 ? 7.489 6.748 -7.888 1.00 78.25 89 GLY A C 1
ATOM 718 O O . GLY A 1 89 ? 8.595 6.561 -8.385 1.00 78.25 89 GLY A O 1
ATOM 719 N N . PHE A 1 90 ? 6.395 6.187 -8.413 1.00 82.44 90 PHE A N 1
ATOM 720 C CA . PHE A 1 90 ? 6.434 5.196 -9.499 1.00 82.44 90 PHE A CA 1
ATOM 721 C C . PHE A 1 90 ? 7.009 5.728 -10.824 1.00 82.44 90 PHE A C 1
ATOM 723 O O . PHE A 1 90 ? 7.574 4.963 -11.597 1.00 82.44 90 PHE A O 1
ATOM 730 N N . ASN A 1 91 ? 6.919 7.036 -11.079 1.00 79.44 91 ASN A N 1
ATOM 731 C CA . ASN A 1 91 ? 7.490 7.687 -12.264 1.00 79.44 91 ASN A CA 1
ATOM 732 C C . ASN A 1 91 ? 9.023 7.826 -12.224 1.00 79.44 91 ASN A C 1
ATOM 734 O O . ASN A 1 91 ? 9.621 8.206 -13.227 1.00 79.44 91 ASN A O 1
ATOM 738 N N . GLN A 1 92 ? 9.651 7.552 -11.078 1.00 81.19 92 GLN A N 1
ATOM 739 C CA . GLN A 1 92 ? 11.104 7.597 -10.899 1.00 81.19 92 GLN A CA 1
ATOM 740 C C . GLN A 1 92 ? 11.752 6.210 -10.995 1.00 81.19 92 GLN A C 1
ATOM 742 O O . GLN A 1 92 ? 12.970 6.091 -10.871 1.00 81.19 92 GLN A O 1
ATOM 747 N N . LEU A 1 93 ? 10.956 5.153 -11.191 1.00 86.62 93 LEU A N 1
ATOM 748 C CA . LEU A 1 93 ? 11.470 3.794 -11.294 1.00 86.62 93 LEU A CA 1
ATOM 749 C C . LEU A 1 93 ? 12.322 3.618 -12.552 1.00 86.62 93 LEU A C 1
ATOM 751 O O . LEU A 1 93 ? 12.095 4.239 -13.586 1.00 86.62 93 LEU A O 1
ATOM 755 N N . THR A 1 94 ? 13.316 2.745 -12.450 1.00 93.62 94 THR A N 1
ATOM 756 C CA . THR A 1 94 ? 14.175 2.318 -13.555 1.00 93.62 94 THR A CA 1
ATOM 757 C C . THR A 1 94 ? 14.426 0.825 -13.404 1.00 93.62 94 THR A C 1
ATOM 759 O O . THR A 1 94 ? 14.566 0.341 -12.279 1.00 93.62 94 THR A O 1
ATOM 762 N N . ALA A 1 95 ? 14.459 0.103 -14.524 1.00 95.44 95 ALA A N 1
ATOM 763 C CA . ALA A 1 95 ? 14.606 -1.346 -14.530 1.00 95.44 95 ALA A CA 1
ATOM 764 C C . ALA A 1 95 ? 15.805 -1.822 -13.698 1.00 95.44 95 ALA A C 1
ATOM 766 O O . ALA A 1 95 ? 16.891 -1.237 -13.755 1.00 95.44 95 ALA A O 1
ATOM 767 N N . ASP A 1 96 ? 15.570 -2.875 -12.915 1.00 94.81 96 ASP A N 1
ATOM 768 C CA . ASP A 1 96 ? 16.546 -3.600 -12.094 1.00 94.81 96 ASP A CA 1
ATOM 769 C C . ASP A 1 96 ? 17.326 -2.727 -11.093 1.00 94.81 96 ASP A C 1
ATOM 771 O O . ASP A 1 96 ? 18.329 -3.150 -10.516 1.00 94.81 96 ASP A O 1
ATOM 775 N N . THR A 1 97 ? 16.840 -1.510 -10.839 1.00 94.56 97 THR A N 1
ATOM 776 C CA . THR A 1 97 ? 17.437 -0.549 -9.912 1.00 94.56 97 THR A CA 1
ATOM 777 C C . THR A 1 97 ? 16.496 -0.335 -8.729 1.00 94.56 97 THR A C 1
ATOM 779 O O . THR A 1 97 ? 15.308 -0.086 -8.945 1.00 94.56 97 THR A O 1
ATOM 782 N N . PRO A 1 98 ? 16.982 -0.402 -7.474 1.00 93.62 98 PRO A N 1
ATOM 783 C CA . PRO A 1 98 ? 16.161 -0.078 -6.315 1.00 93.62 98 PRO A CA 1
ATOM 784 C C . PRO A 1 98 ? 15.611 1.350 -6.407 1.00 93.62 98 PRO A C 1
ATOM 786 O O . PRO A 1 98 ? 16.371 2.316 -6.413 1.00 93.62 98 PRO A O 1
ATOM 789 N N . GLY A 1 99 ? 14.289 1.474 -6.469 1.00 90.44 99 GLY A N 1
ATOM 790 C CA . GLY A 1 99 ? 13.571 2.743 -6.474 1.00 90.44 99 GLY A CA 1
ATOM 791 C C . GLY A 1 99 ? 12.711 2.901 -5.225 1.00 90.44 99 GLY A C 1
ATOM 792 O O . GLY A 1 99 ? 12.251 1.913 -4.652 1.00 90.44 99 GLY A O 1
ATOM 793 N N . LEU A 1 100 ? 12.504 4.150 -4.807 1.00 87.75 100 LEU A N 1
ATOM 794 C CA . LEU A 1 100 ? 11.639 4.507 -3.685 1.00 87.75 100 LEU A CA 1
ATOM 795 C C . LEU A 1 100 ? 10.241 4.858 -4.204 1.00 87.75 100 LEU A C 1
ATOM 797 O O . LEU A 1 100 ? 10.078 5.780 -5.001 1.00 87.75 100 LEU A O 1
ATOM 801 N N . VAL A 1 101 ? 9.23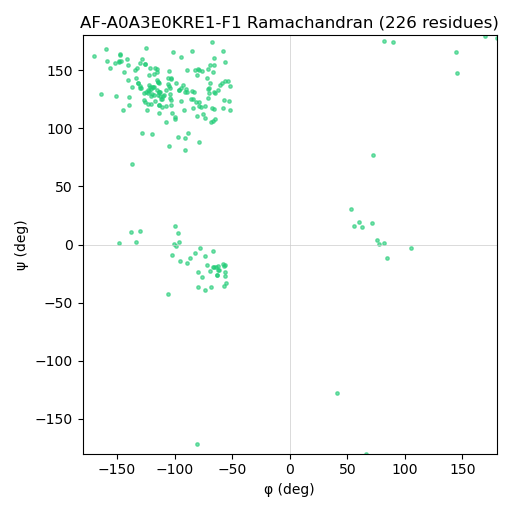1 4.162 -3.700 1.00 89.56 101 VAL A N 1
ATOM 802 C CA . VAL A 1 101 ? 7.814 4.483 -3.907 1.00 89.56 101 VAL A CA 1
ATOM 803 C C . VAL A 1 101 ? 7.125 4.628 -2.559 1.00 89.56 101 VAL A C 1
ATOM 805 O O . VAL A 1 101 ? 7.689 4.283 -1.521 1.00 89.56 101 VAL A O 1
ATOM 808 N N . PHE A 1 102 ? 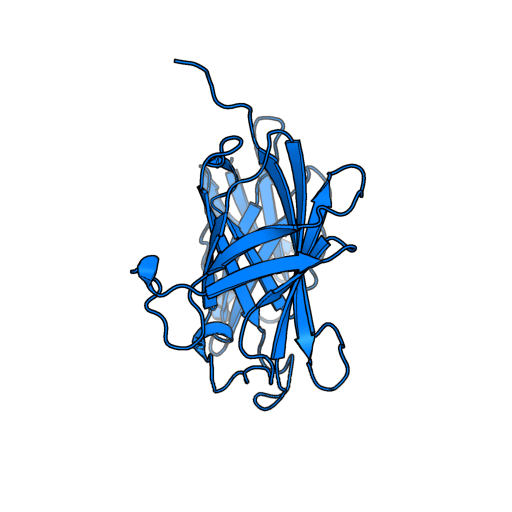5.901 5.139 -2.539 1.00 86.94 102 PHE A N 1
ATOM 809 C CA . PHE A 1 102 ? 5.112 5.176 -1.315 1.00 86.94 102 PHE A CA 1
ATOM 810 C C . PHE A 1 102 ? 3.648 4.850 -1.566 1.00 86.94 102 PHE A C 1
ATOM 812 O O . PHE A 1 102 ? 3.100 5.090 -2.645 1.00 86.94 102 PHE A O 1
ATOM 819 N N . VAL A 1 103 ? 3.022 4.345 -0.508 1.00 90.19 103 VAL A N 1
ATOM 820 C CA . VAL A 1 103 ? 1.575 4.212 -0.388 1.00 90.19 103 VAL A CA 1
ATOM 821 C C . VAL A 1 103 ? 1.147 5.025 0.819 1.00 90.19 103 VAL A C 1
ATOM 823 O O . VAL A 1 103 ? 1.697 4.874 1.908 1.00 90.19 103 VAL A O 1
ATOM 826 N N . ARG A 1 104 ? 0.172 5.902 0.632 1.00 89.00 104 ARG A N 1
ATOM 827 C CA . ARG A 1 104 ? -0.450 6.669 1.702 1.00 89.00 104 ARG A CA 1
ATOM 828 C C . ARG A 1 104 ? -1.893 6.238 1.839 1.00 89.00 104 ARG A C 1
ATOM 830 O O . ARG A 1 104 ? -2.617 6.206 0.850 1.00 89.00 104 ARG A O 1
ATOM 837 N N . VAL A 1 105 ? -2.298 5.914 3.059 1.00 89.88 105 VAL A N 1
ATOM 838 C CA . VAL A 1 105 ? -3.632 5.392 3.348 1.00 89.88 105 VAL A CA 1
ATOM 839 C C . VAL A 1 105 ? -4.320 6.285 4.359 1.00 89.88 105 VAL A C 1
ATOM 841 O O . VAL A 1 105 ? -3.714 6.698 5.345 1.00 89.88 105 VAL A O 1
ATOM 844 N N . ARG A 1 106 ? -5.598 6.567 4.123 1.00 87.00 106 ARG A N 1
ATOM 845 C CA . ARG A 1 106 ? -6.473 7.253 5.071 1.00 87.00 106 ARG A CA 1
ATOM 846 C C . ARG A 1 106 ? -7.762 6.467 5.231 1.00 87.00 106 ARG A C 1
ATOM 848 O O . ARG A 1 106 ? -8.358 6.042 4.246 1.00 87.00 106 ARG A O 1
ATOM 855 N N . VAL A 1 107 ? -8.212 6.322 6.466 1.00 86.00 107 VAL A N 1
ATOM 856 C CA . VAL A 1 107 ? -9.462 5.661 6.830 1.00 86.00 107 VAL A CA 1
ATOM 857 C C . VAL A 1 107 ? -10.442 6.724 7.318 1.00 86.00 107 VAL A C 1
ATOM 859 O O . VAL A 1 107 ? -10.114 7.550 8.167 1.00 86.00 107 VAL A O 1
ATOM 862 N N . GLY A 1 108 ? -11.650 6.728 6.762 1.00 75.69 108 GLY A N 1
ATOM 863 C CA . GLY A 1 108 ? -12.723 7.602 7.216 1.00 75.69 108 GLY A CA 1
ATOM 864 C C . GLY A 1 108 ? -13.189 7.257 8.631 1.00 75.69 108 GLY A C 1
ATOM 865 O O . GLY A 1 108 ? -13.102 6.115 9.089 1.00 75.69 108 GLY A O 1
ATOM 866 N N . GLU A 1 109 ? -13.743 8.244 9.331 1.00 75.19 109 GLU A N 1
ATOM 867 C CA . GLU A 1 109 ? -14.359 8.007 10.637 1.00 75.19 109 GLU A CA 1
ATOM 868 C C . GLU A 1 109 ? -15.495 6.976 10.530 1.00 75.19 109 GLU A C 1
ATOM 870 O O . GLU A 1 109 ? -16.320 7.034 9.618 1.00 75.19 109 GLU A O 1
ATOM 875 N N . ASN A 1 110 ? -15.585 6.073 11.511 1.00 76.75 110 ASN A N 1
ATOM 876 C CA . ASN A 1 110 ? -16.631 5.043 11.625 1.00 76.75 110 ASN A CA 1
ATOM 877 C C . ASN A 1 110 ? -16.672 4.003 10.490 1.00 76.75 110 ASN A C 1
ATOM 879 O O . ASN A 1 110 ? -17.653 3.273 10.372 1.00 76.75 110 ASN A O 1
ATOM 883 N N . VAL A 1 111 ? -15.620 3.909 9.678 1.00 82.56 111 VAL A N 1
ATOM 884 C CA . VAL A 1 111 ? -15.511 2.903 8.609 1.00 82.56 111 VAL A CA 1
ATOM 885 C C . VAL A 1 111 ? -15.226 1.515 9.170 1.00 82.56 111 VAL A C 1
ATOM 887 O O . VAL A 1 111 ? -15.775 0.521 8.706 1.00 82.56 111 VAL A O 1
ATOM 890 N N . VAL A 1 112 ? -14.383 1.448 10.197 1.00 88.44 112 VAL A N 1
ATOM 891 C CA . VAL A 1 112 ? -14.007 0.212 10.878 1.00 88.44 112 VAL A CA 1
ATOM 892 C C . VAL A 1 112 ? -13.839 0.488 12.369 1.00 88.44 112 VAL A C 1
ATOM 894 O O . VAL A 1 112 ? -13.480 1.601 12.760 1.00 88.44 112 VAL A O 1
ATOM 897 N N . SER A 1 113 ? -14.135 -0.501 13.221 1.00 92.12 113 SER A N 1
ATOM 898 C CA . SER A 1 113 ? -13.958 -0.338 14.669 1.00 92.12 113 SER A CA 1
ATOM 899 C C . SER A 1 113 ? -12.484 -0.044 14.986 1.00 92.12 113 SER A C 1
ATOM 901 O O . SER A 1 113 ? -11.626 -0.756 14.452 1.00 92.12 113 SER A O 1
ATOM 903 N N . PRO A 1 114 ? -12.173 0.909 15.892 1.00 91.06 114 PRO A N 1
ATOM 904 C CA . PRO A 1 114 ? -10.800 1.239 16.270 1.00 91.06 114 PRO A CA 1
ATOM 905 C C . PRO A 1 114 ? -9.986 0.072 16.818 1.00 91.06 114 PRO A C 1
ATOM 907 O O . PRO A 1 114 ? -8.769 0.167 16.835 1.00 91.06 114 PRO A O 1
ATOM 910 N N . THR A 1 115 ? -10.638 -1.007 17.260 1.00 94.62 115 THR A N 1
ATOM 911 C CA . THR A 1 115 ? -10.015 -2.221 17.813 1.00 94.62 115 THR A CA 1
ATOM 912 C C . THR A 1 115 ? -9.930 -3.381 16.820 1.00 94.62 115 THR A C 1
ATOM 914 O O . THR A 1 115 ? -9.473 -4.463 17.185 1.00 94.62 115 THR A O 1
ATOM 917 N N . THR A 1 116 ? -10.394 -3.194 15.583 1.00 95.88 116 THR A N 1
ATOM 918 C CA . THR A 1 116 ? -10.305 -4.232 14.547 1.00 95.88 116 THR A CA 1
ATOM 919 C C . THR A 1 116 ? -8.835 -4.476 14.211 1.00 95.88 116 THR A C 1
ATOM 921 O O . THR A 1 116 ? -8.124 -3.500 13.966 1.00 95.88 116 THR A O 1
ATOM 924 N N . PRO A 1 117 ? -8.358 -5.733 14.176 1.00 97.25 117 PRO A N 1
ATOM 925 C CA . PRO A 1 117 ? -6.994 -6.026 13.759 1.00 97.25 117 PRO A CA 1
ATOM 926 C C . PRO A 1 117 ? -6.890 -5.909 12.237 1.00 97.25 117 PRO A C 1
ATOM 928 O O . PRO A 1 117 ? -7.465 -6.702 11.492 1.00 97.25 117 PRO A O 1
ATOM 931 N N . LEU A 1 118 ? -6.156 -4.904 11.777 1.00 97.00 118 LEU A N 1
ATOM 932 C CA . LEU A 1 118 ? -5.971 -4.568 10.374 1.00 97.00 118 LEU A CA 1
ATOM 933 C C . LEU A 1 118 ? -4.589 -4.975 9.875 1.00 97.00 118 LEU A C 1
ATOM 935 O O . LEU A 1 118 ? -3.608 -4.952 10.615 1.00 97.00 118 LEU A O 1
ATOM 939 N N . ARG A 1 119 ? -4.487 -5.316 8.594 1.00 97.06 119 ARG A N 1
ATOM 940 C CA . ARG A 1 119 ? -3.204 -5.537 7.920 1.00 97.06 119 ARG A CA 1
ATOM 941 C C . ARG A 1 119 ? -3.308 -5.140 6.462 1.00 97.06 119 ARG A C 1
ATOM 943 O O . ARG A 1 119 ? -4.398 -5.138 5.897 1.00 97.06 119 ARG A O 1
ATOM 950 N N . TYR A 1 120 ? -2.177 -4.831 5.846 1.00 97.12 120 TYR A N 1
ATOM 951 C CA . TYR A 1 120 ? -2.147 -4.562 4.421 1.00 97.12 120 TYR A CA 1
ATOM 952 C C . TYR A 1 120 ? -1.832 -5.824 3.629 1.00 97.12 120 TYR A C 1
ATOM 954 O O . TYR A 1 120 ? -0.918 -6.577 3.981 1.00 97.12 120 TYR A O 1
ATOM 962 N N . ARG A 1 121 ? -2.563 -6.018 2.533 1.00 98.06 121 ARG A N 1
ATOM 963 C CA . ARG A 1 121 ? -2.259 -6.991 1.485 1.00 98.06 121 ARG A CA 1
ATOM 964 C C . ARG A 1 121 ? -1.901 -6.232 0.215 1.00 98.06 121 ARG A C 1
ATOM 966 O O . ARG A 1 121 ? -2.661 -5.374 -0.220 1.00 98.06 121 ARG A O 1
ATOM 973 N N . VAL A 1 122 ? -0.761 -6.553 -0.379 1.00 97.88 122 VAL A N 1
ATOM 974 C CA . VAL A 1 122 ? -0.394 -6.086 -1.718 1.00 97.88 122 VAL A CA 1
ATOM 975 C C . VAL A 1 122 ? -0.603 -7.214 -2.710 1.00 97.88 122 VAL A C 1
ATOM 977 O O . VAL A 1 122 ? -0.363 -8.373 -2.382 1.00 97.88 122 VAL A O 1
ATOM 980 N N . THR A 1 123 ? -1.053 -6.880 -3.913 1.00 97.38 123 THR A N 1
ATOM 981 C CA . THR A 1 123 ? -1.030 -7.776 -5.069 1.00 97.38 123 THR A CA 1
ATOM 982 C C . THR A 1 123 ? -0.335 -7.064 -6.216 1.00 97.38 123 THR A C 1
ATOM 984 O O . THR A 1 123 ? -0.758 -5.972 -6.596 1.00 97.38 123 THR A O 1
ATOM 987 N N . LEU A 1 124 ? 0.705 -7.685 -6.759 1.00 97.94 124 LEU A N 1
ATOM 988 C CA . LEU A 1 124 ? 1.438 -7.198 -7.916 1.00 97.94 124 LEU A CA 1
ATOM 989 C C . LEU A 1 124 ? 1.188 -8.116 -9.110 1.00 97.94 124 LEU A C 1
ATOM 991 O O . LEU A 1 124 ? 1.435 -9.322 -9.038 1.00 97.94 124 LEU A O 1
ATOM 995 N N . THR A 1 125 ? 0.737 -7.528 -10.209 1.00 92.56 125 THR A N 1
ATOM 996 C CA . THR A 1 125 ? 0.599 -8.213 -11.493 1.00 92.56 125 THR A CA 1
ATOM 997 C C . THR A 1 125 ? 1.292 -7.423 -12.590 1.00 92.56 125 THR A C 1
ATOM 999 O O . THR A 1 125 ? 1.498 -6.211 -12.478 1.00 92.56 125 THR A O 1
ATOM 1002 N N . GLU A 1 126 ? 1.613 -8.100 -13.678 1.00 90.94 126 GLU A N 1
ATOM 1003 C CA . GLU A 1 126 ? 1.822 -7.461 -14.966 1.00 90.94 126 GLU A CA 1
ATOM 1004 C C . GLU A 1 126 ? 0.495 -6.855 -15.462 1.00 90.94 126 GLU A C 1
ATOM 1006 O O . GLU A 1 126 ? -0.597 -7.175 -14.972 1.00 90.94 126 GLU A O 1
ATOM 1011 N N . CYS A 1 127 ? 0.570 -5.905 -16.394 1.00 84.69 127 CYS A N 1
ATOM 1012 C CA . CYS A 1 127 ? -0.617 -5.222 -16.923 1.00 84.69 127 CYS A CA 1
ATOM 1013 C C . CYS A 1 127 ? -1.560 -6.140 -17.721 1.00 84.69 127 CYS A C 1
ATOM 1015 O O . CYS A 1 127 ? -2.719 -5.780 -17.916 1.00 84.69 127 CYS A O 1
ATOM 1017 N N . ASP A 1 128 ? -1.081 -7.287 -18.197 1.00 84.94 128 ASP A N 1
ATOM 1018 C CA . ASP A 1 128 ? -1.889 -8.337 -18.829 1.00 84.94 128 ASP A CA 1
ATOM 1019 C C . ASP A 1 128 ? -2.574 -9.269 -17.811 1.00 84.94 128 ASP A C 1
ATOM 1021 O O . ASP A 1 128 ? -3.456 -10.044 -18.182 1.00 84.94 128 ASP A O 1
ATOM 1025 N N . GLY A 1 129 ? -2.247 -9.118 -16.524 1.00 86.56 129 GLY A N 1
ATOM 1026 C CA . GLY A 1 129 ? -2.877 -9.809 -15.405 1.00 86.56 129 GLY A CA 1
ATOM 1027 C C . GLY A 1 129 ? -2.040 -10.931 -14.796 1.00 86.56 129 GLY A C 1
ATOM 1028 O O . GLY A 1 129 ? -2.473 -11.492 -13.786 1.00 86.56 129 GLY A O 1
ATOM 1029 N N . ASP A 1 130 ? -0.859 -11.236 -15.341 1.00 96.38 130 ASP A N 1
ATOM 1030 C CA . ASP A 1 130 ? -0.017 -12.306 -14.806 1.00 96.38 130 ASP A CA 1
ATOM 1031 C C . ASP A 1 130 ? 0.576 -11.927 -13.433 1.00 96.38 130 ASP A C 1
ATOM 1033 O O . ASP A 1 130 ? 1.037 -10.798 -13.234 1.00 96.38 130 ASP A O 1
ATOM 1037 N N . PRO A 1 131 ? 0.555 -12.828 -12.431 1.00 97.81 131 PRO A N 1
ATOM 1038 C CA . PRO A 1 131 ? 1.068 -12.527 -11.100 1.00 97.81 131 PRO A CA 1
ATOM 1039 C C . PRO A 1 131 ? 2.596 -12.432 -11.090 1.00 97.81 131 PRO A C 1
ATOM 1041 O O . PRO A 1 131 ? 3.297 -13.329 -11.557 1.00 97.81 131 PRO A O 1
ATOM 1044 N N . VAL A 1 132 ? 3.126 -11.389 -10.450 1.00 98.12 132 VAL A N 1
ATOM 1045 C CA . VAL A 1 132 ? 4.576 -11.221 -10.289 1.00 98.12 132 VAL A CA 1
ATOM 1046 C C . VAL A 1 132 ? 5.016 -11.871 -8.979 1.00 98.12 132 VAL A C 1
ATOM 1048 O O . VAL A 1 132 ? 4.988 -11.252 -7.911 1.00 98.12 132 VAL A O 1
ATOM 1051 N N . ALA A 1 133 ? 5.404 -13.142 -9.050 1.00 98.19 133 ALA A N 1
ATOM 1052 C CA . ALA A 1 133 ? 5.869 -13.927 -7.908 1.00 98.19 133 ALA A CA 1
ATOM 1053 C C . ALA A 1 133 ? 7.354 -13.686 -7.579 1.00 98.19 133 ALA A C 1
ATOM 1055 O O . ALA A 1 133 ? 8.169 -13.431 -8.462 1.00 98.19 133 ALA A O 1
ATOM 1056 N N . GLY A 1 134 ? 7.728 -13.816 -6.303 1.00 97.62 134 GLY A N 1
ATOM 1057 C CA . GLY A 1 134 ? 9.119 -13.705 -5.849 1.00 97.62 134 GLY A CA 1
ATOM 1058 C C . GLY A 1 134 ? 9.671 -12.275 -5.793 1.00 97.62 134 GLY A C 1
ATOM 1059 O O . GLY A 1 134 ? 10.838 -12.082 -5.446 1.00 97.62 134 GLY A O 1
ATOM 1060 N N . GLN A 1 135 ? 8.848 -11.265 -6.081 1.00 97.75 135 GLN A N 1
ATOM 1061 C CA . GLN A 1 135 ? 9.244 -9.865 -6.021 1.00 97.75 135 GLN A CA 1
ATOM 1062 C C . GLN A 1 135 ? 9.419 -9.432 -4.571 1.00 97.75 135 GLN A C 1
ATOM 1064 O O . GLN A 1 135 ? 8.505 -9.564 -3.758 1.00 97.75 135 GLN A O 1
ATOM 1069 N N . SER A 1 136 ? 10.586 -8.873 -4.260 1.00 96.75 136 SER A N 1
ATOM 1070 C CA . SER A 1 136 ? 10.895 -8.378 -2.920 1.00 96.75 136 SER A CA 1
ATOM 1071 C C . SER A 1 136 ? 10.709 -6.866 -2.814 1.00 96.75 136 SER A C 1
ATOM 1073 O O . SER A 1 136 ? 11.098 -6.115 -3.710 1.00 96.75 136 SER A O 1
ATOM 1075 N N . PHE A 1 137 ? 10.144 -6.429 -1.692 1.00 95.56 137 PHE A N 1
ATOM 1076 C CA . PHE A 1 137 ? 10.010 -5.026 -1.311 1.00 95.56 137 PHE A CA 1
ATOM 1077 C C . PHE A 1 137 ? 10.479 -4.849 0.127 1.00 95.56 137 PHE A C 1
ATOM 1079 O O . PHE A 1 137 ? 10.159 -5.671 0.988 1.00 95.56 137 PHE A O 1
ATOM 1086 N N . THR A 1 138 ? 11.203 -3.773 0.404 1.00 95.75 138 THR A N 1
ATOM 1087 C CA . THR A 1 138 ? 11.562 -3.381 1.766 1.00 95.75 138 THR A CA 1
ATOM 1088 C C . THR A 1 138 ? 10.732 -2.190 2.214 1.00 95.75 138 THR A C 1
ATOM 1090 O O . THR A 1 138 ? 10.400 -1.322 1.414 1.00 95.75 138 THR A O 1
ATOM 1093 N N . TYR A 1 139 ? 10.362 -2.161 3.489 1.00 95.12 139 TYR A N 1
ATOM 1094 C CA . 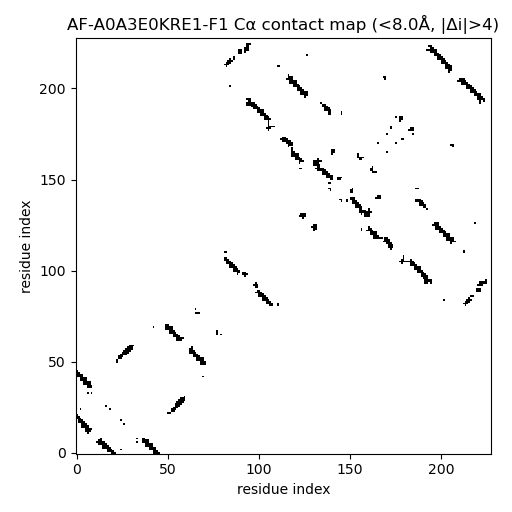TYR A 1 139 ? 9.518 -1.121 4.080 1.00 95.12 139 TYR A CA 1
ATOM 1095 C C . TYR A 1 139 ? 9.846 -0.962 5.572 1.00 95.12 139 TYR A C 1
ATOM 1097 O O . TYR A 1 139 ? 10.325 -1.923 6.192 1.00 95.12 139 TYR A O 1
ATOM 1105 N N . PRO A 1 140 ? 9.581 0.201 6.189 1.00 92.12 140 PRO A N 1
ATOM 1106 C CA . PRO A 1 140 ? 9.764 0.365 7.622 1.00 92.12 140 PRO A CA 1
ATOM 1107 C C . PRO A 1 140 ? 8.749 -0.514 8.356 1.00 92.12 140 PRO A C 1
ATOM 1109 O O . PRO A 1 140 ? 7.547 -0.244 8.374 1.00 92.12 140 PRO A O 1
ATOM 1112 N N . GLY A 1 141 ? 9.242 -1.612 8.928 1.00 82.00 141 GLY A N 1
ATOM 1113 C CA . GLY A 1 141 ? 8.442 -2.491 9.771 1.00 82.00 141 GLY A CA 1
ATOM 1114 C C . GLY A 1 141 ? 8.030 -1.802 11.081 1.00 82.00 141 GLY A C 1
ATOM 1115 O O . GLY A 1 141 ? 8.474 -0.692 11.375 1.00 82.00 141 GLY A O 1
ATOM 1116 N N . PRO A 1 142 ? 7.197 -2.454 11.907 1.00 71.19 142 PRO A N 1
ATOM 1117 C CA . PRO A 1 142 ? 6.797 -1.912 13.203 1.00 71.19 142 PRO A CA 1
ATOM 1118 C C . PRO A 1 142 ? 8.007 -1.509 14.060 1.00 71.19 142 PRO A C 1
ATOM 1120 O O . PRO A 1 142 ? 8.880 -2.334 14.327 1.00 71.19 142 PRO A O 1
ATOM 1123 N N . GLY A 1 143 ? 8.050 -0.245 14.490 1.00 70.94 143 GLY A N 1
ATOM 1124 C CA . GLY A 1 143 ? 9.133 0.308 15.312 1.00 70.94 143 GLY A CA 1
ATOM 1125 C C . GLY A 1 143 ? 10.424 0.658 14.560 1.00 70.94 143 GLY A C 1
ATOM 1126 O O . GLY A 1 143 ? 11.367 1.118 15.199 1.00 70.94 143 GLY A O 1
ATOM 1127 N N . ALA A 1 144 ? 10.479 0.455 13.240 1.00 80.88 144 ALA A N 1
ATOM 1128 C CA . ALA A 1 144 ? 11.604 0.881 12.412 1.00 80.88 144 ALA A CA 1
ATOM 1129 C C . ALA A 1 144 ? 11.535 2.386 12.114 1.00 80.88 144 ALA A C 1
ATOM 1131 O O . ALA A 1 144 ? 10.450 2.962 12.013 1.00 80.88 144 ALA A O 1
ATOM 1132 N N . ASP A 1 145 ? 12.698 3.013 11.937 1.00 79.75 145 ASP A N 1
ATOM 1133 C CA . ASP A 1 145 ? 12.781 4.418 11.548 1.00 79.75 145 ASP A CA 1
ATOM 1134 C C . ASP A 1 145 ? 12.473 4.549 10.040 1.00 79.75 145 ASP A C 1
ATOM 1136 O O . ASP A 1 145 ? 13.203 3.996 9.208 1.00 79.75 145 ASP A O 1
ATOM 1140 N N . PRO A 1 146 ? 11.413 5.280 9.643 1.00 77.31 146 PRO A N 1
ATOM 1141 C CA . PRO A 1 146 ? 11.069 5.481 8.235 1.00 77.31 146 PRO A CA 1
ATOM 1142 C C . PRO A 1 146 ? 12.100 6.319 7.463 1.00 77.31 146 PRO A C 1
ATOM 1144 O O . PRO A 1 146 ? 11.964 6.470 6.252 1.00 77.31 146 PRO A O 1
ATOM 1147 N N . THR A 1 147 ? 13.116 6.871 8.128 1.00 80.44 147 THR A N 1
ATOM 1148 C CA . THR A 1 147 ? 14.220 7.620 7.514 1.00 80.44 147 THR A CA 1
ATOM 1149 C C . THR A 1 147 ? 15.520 6.816 7.405 1.00 80.44 147 THR A C 1
ATOM 1151 O O . THR A 1 147 ? 16.428 7.250 6.697 1.00 80.44 147 THR A O 1
ATOM 1154 N N . ASP A 1 148 ? 15.599 5.628 8.024 1.00 84.56 148 ASP A N 1
ATOM 1155 C CA . ASP A 1 148 ? 16.770 4.740 7.976 1.00 84.56 148 ASP A CA 1
ATOM 1156 C C . ASP A 1 148 ? 16.431 3.363 7.363 1.00 84.56 148 ASP A C 1
ATOM 1158 O O . ASP A 1 148 ? 16.018 2.438 8.081 1.00 84.56 148 ASP A O 1
ATOM 1162 N N . PRO A 1 149 ? 16.661 3.183 6.044 1.00 85.88 149 PRO A N 1
ATOM 1163 C CA . PRO A 1 149 ? 16.402 1.935 5.326 1.00 85.88 149 PRO A CA 1
ATOM 1164 C C . PRO A 1 149 ? 17.131 0.699 5.862 1.00 85.88 149 PRO A C 1
ATOM 1166 O O . PRO A 1 149 ? 16.748 -0.422 5.532 1.00 85.88 149 PRO A O 1
ATOM 1169 N N . THR A 1 150 ? 18.177 0.859 6.680 1.00 85.75 150 THR A N 1
ATOM 1170 C CA . THR A 1 150 ? 18.938 -0.282 7.217 1.00 85.75 150 THR A CA 1
ATOM 1171 C C . THR A 1 150 ? 18.165 -1.073 8.273 1.00 85.75 150 THR A C 1
ATOM 1173 O O . THR A 1 150 ? 18.485 -2.232 8.538 1.00 85.75 150 THR A O 1
ATOM 1176 N N . THR A 1 151 ? 17.114 -0.475 8.839 1.00 86.62 151 THR A N 1
ATOM 1177 C CA . THR A 1 151 ? 16.245 -1.086 9.858 1.00 86.62 151 THR A CA 1
ATOM 1178 C C . THR A 1 151 ? 14.973 -1.707 9.272 1.00 86.62 151 THR A C 1
ATOM 1180 O O . THR A 1 151 ? 14.117 -2.211 10.002 1.00 86.62 151 THR A O 1
ATOM 1183 N N . TRP A 1 152 ? 14.818 -1.660 7.947 1.00 93.69 152 TRP A N 1
ATOM 1184 C CA . TRP A 1 152 ? 13.572 -2.006 7.275 1.00 93.69 152 TRP A CA 1
ATOM 1185 C C . TRP A 1 152 ? 13.378 -3.515 7.127 1.00 93.69 152 TRP A C 1
ATOM 1187 O O . TRP A 1 152 ? 14.314 -4.305 7.022 1.00 93.69 152 TRP A O 1
ATOM 1197 N N . SER A 1 153 ? 12.112 -3.920 7.108 1.00 92.62 153 SER A N 1
ATOM 1198 C CA . SER A 1 153 ? 11.694 -5.304 6.905 1.00 92.62 153 SER A CA 1
ATOM 1199 C C . SER A 1 153 ? 11.505 -5.597 5.422 1.00 92.62 153 SER A C 1
ATOM 1201 O O . SER A 1 153 ? 11.126 -4.714 4.659 1.00 92.62 153 SER A O 1
ATOM 1203 N N . THR A 1 154 ? 11.720 -6.849 5.016 1.00 94.81 154 THR A N 1
ATOM 1204 C CA . THR A 1 154 ? 11.485 -7.310 3.638 1.00 94.81 154 THR A CA 1
ATOM 1205 C C . THR A 1 154 ? 10.224 -8.165 3.567 1.00 94.81 154 THR A C 1
ATOM 1207 O O . THR A 1 154 ? 10.000 -9.016 4.428 1.00 94.81 154 THR A O 1
ATOM 1210 N N . ILE A 1 155 ? 9.419 -7.956 2.530 1.00 96.00 155 ILE A N 1
ATOM 1211 C CA . ILE A 1 155 ? 8.332 -8.845 2.108 1.00 96.00 155 ILE A CA 1
ATOM 1212 C C . ILE A 1 155 ? 8.632 -9.365 0.708 1.00 96.00 155 ILE A C 1
ATOM 1214 O O . ILE A 1 155 ? 9.278 -8.678 -0.081 1.00 96.00 155 ILE A O 1
ATOM 1218 N N . THR A 1 156 ? 8.130 -10.555 0.397 1.00 97.88 156 THR A N 1
ATOM 1219 C CA . THR A 1 156 ? 8.271 -11.179 -0.920 1.00 97.88 156 THR A CA 1
ATOM 1220 C C . THR A 1 156 ? 6.905 -11.650 -1.393 1.00 97.88 156 THR A C 1
ATOM 1222 O O . THR A 1 156 ? 6.158 -12.231 -0.602 1.00 97.88 156 THR A O 1
ATOM 1225 N N . THR A 1 157 ? 6.565 -11.382 -2.653 1.00 98.31 157 THR A N 1
ATOM 1226 C CA . THR A 1 157 ? 5.301 -11.833 -3.243 1.00 98.31 157 THR A CA 1
ATOM 1227 C C . THR A 1 157 ? 5.282 -13.349 -3.432 1.00 98.31 157 THR A C 1
ATOM 1229 O O . THR A 1 157 ? 6.279 -13.962 -3.820 1.00 98.31 157 THR A O 1
ATOM 1232 N N . ASP A 1 158 ? 4.144 -13.968 -3.139 1.00 98.50 158 ASP A N 1
ATOM 1233 C CA . ASP A 1 158 ? 3.908 -15.398 -3.315 1.00 98.50 158 ASP A CA 1
ATOM 1234 C C . ASP A 1 158 ? 3.568 -15.759 -4.776 1.00 98.50 158 ASP A C 1
ATOM 1236 O O . ASP A 1 158 ? 3.655 -14.929 -5.680 1.00 98.50 158 ASP A O 1
ATOM 1240 N N . ALA A 1 159 ? 3.164 -17.011 -5.022 1.00 98.31 159 ALA A N 1
ATOM 1241 C CA . ALA A 1 159 ? 2.812 -17.493 -6.361 1.00 98.31 159 ALA A CA 1
ATOM 1242 C C . ALA A 1 159 ? 1.608 -16.765 -6.998 1.00 98.31 159 ALA A C 1
ATOM 1244 O O . ALA A 1 159 ? 1.435 -16.832 -8.210 1.00 98.31 159 ALA A O 1
ATOM 1245 N N . ASN A 1 160 ? 0.789 -16.071 -6.201 1.00 97.75 160 ASN A N 1
ATOM 1246 C CA . ASN A 1 160 ? -0.333 -15.258 -6.668 1.00 97.75 160 ASN A CA 1
ATOM 1247 C C . ASN A 1 160 ? 0.045 -13.771 -6.794 1.00 97.75 160 ASN A C 1
ATOM 1249 O O . ASN A 1 160 ? -0.837 -12.925 -6.948 1.00 97.75 160 ASN A O 1
ATOM 1253 N N . GLY A 1 161 ? 1.332 -13.431 -6.672 1.00 98.25 161 GLY A N 1
ATOM 1254 C CA . GLY A 1 161 ? 1.803 -12.050 -6.664 1.00 98.25 161 GLY A CA 1
ATOM 1255 C C . GLY A 1 161 ? 1.436 -11.300 -5.381 1.00 98.25 161 GLY A C 1
ATOM 1256 O O . GLY A 1 161 ? 1.442 -10.070 -5.377 1.00 98.25 161 GLY A O 1
ATOM 1257 N N . GLN A 1 162 ? 1.089 -12.003 -4.293 1.00 98.44 162 GLN A N 1
ATOM 1258 C CA . GLN A 1 162 ? 0.597 -11.386 -3.061 1.00 98.44 162 GLN A CA 1
ATOM 1259 C C . GLN A 1 162 ? 1.649 -11.337 -1.961 1.00 98.44 162 GLN A C 1
ATOM 1261 O O . GLN A 1 162 ? 2.395 -12.287 -1.748 1.00 98.44 162 GLN A O 1
ATOM 1266 N N . ALA A 1 163 ? 1.668 -10.249 -1.197 1.00 97.81 163 ALA A N 1
ATOM 1267 C CA . ALA A 1 163 ? 2.430 -10.162 0.044 1.00 97.81 163 ALA A CA 1
ATOM 1268 C C . ALA A 1 163 ? 1.646 -9.395 1.113 1.00 97.81 163 ALA A C 1
ATOM 1270 O O . ALA A 1 163 ? 0.740 -8.620 0.808 1.00 97.81 163 ALA A O 1
ATOM 1271 N N . PHE A 1 164 ? 2.006 -9.593 2.380 1.00 96.75 164 PHE A N 1
ATOM 1272 C CA . PHE A 1 164 ? 1.396 -8.887 3.505 1.00 96.75 164 PHE A CA 1
ATOM 1273 C C . PHE A 1 164 ? 2.439 -8.066 4.249 1.00 96.75 164 PHE A C 1
ATOM 1275 O O . PHE A 1 164 ? 3.505 -8.588 4.580 1.00 96.75 164 PHE A O 1
ATOM 1282 N N . PHE A 1 165 ? 2.106 -6.822 4.588 1.00 94.69 165 PHE A N 1
ATOM 1283 C CA . PHE A 1 165 ? 2.972 -5.956 5.387 1.00 94.69 165 PHE A CA 1
ATOM 1284 C C . PHE A 1 165 ? 2.258 -5.398 6.619 1.00 94.69 165 PHE A C 1
ATOM 1286 O O . PHE A 1 165 ? 1.027 -5.353 6.690 1.00 94.69 165 PHE A O 1
ATOM 1293 N N . GLY A 1 166 ? 3.054 -5.047 7.628 1.00 92.75 166 GLY A N 1
ATOM 1294 C CA . GLY A 1 166 ? 2.589 -4.812 8.994 1.00 92.75 166 GLY A CA 1
ATOM 1295 C C . GLY A 1 166 ? 2.601 -6.085 9.859 1.00 92.75 166 GLY A C 1
ATOM 1296 O O . GLY A 1 166 ? 2.896 -7.181 9.353 1.00 92.75 166 GLY A O 1
ATOM 1297 N N . PRO A 1 167 ? 2.297 -5.956 11.166 1.00 92.38 167 PRO A N 1
ATOM 1298 C CA . PRO A 1 167 ? 2.376 -7.057 12.123 1.00 92.38 167 PRO A CA 1
ATOM 1299 C C . PRO A 1 167 ? 1.525 -8.264 11.691 1.00 92.38 167 PRO A C 1
ATOM 1301 O O . PRO A 1 167 ? 0.403 -8.072 11.223 1.00 92.38 167 PRO A O 1
ATOM 1304 N N . PRO A 1 168 ? 1.992 -9.515 11.879 1.00 92.69 168 PRO A N 1
ATOM 1305 C CA . PRO A 1 168 ? 1.205 -10.705 11.545 1.00 92.69 168 PRO A CA 1
ATOM 1306 C C . PRO A 1 168 ? -0.152 -10.789 12.250 1.00 92.69 168 PRO A C 1
ATOM 1308 O O . PRO A 1 168 ? -1.118 -11.236 11.642 1.00 92.69 168 PRO A O 1
ATOM 1311 N N . ALA A 1 169 ? -0.227 -10.321 13.500 1.00 93.12 169 ALA A N 1
ATOM 1312 C CA . ALA A 1 169 ? -1.470 -10.235 14.271 1.00 93.12 169 ALA A CA 1
ATOM 1313 C C . ALA A 1 169 ? -2.362 -9.037 13.876 1.00 93.12 169 ALA A C 1
ATOM 1315 O O . ALA A 1 169 ? -3.457 -8.887 14.409 1.00 93.12 169 ALA A O 1
ATOM 1316 N N . GLY A 1 170 ? -1.899 -8.198 12.948 1.00 94.88 170 GLY A N 1
ATOM 1317 C CA . GLY A 1 170 ? -2.503 -6.920 12.599 1.00 94.88 170 GLY A CA 1
ATOM 1318 C C . GLY A 1 170 ? -2.122 -5.777 13.545 1.00 94.88 170 GLY A C 1
ATOM 1319 O O . GLY A 1 170 ? -1.425 -5.967 14.541 1.00 94.88 170 GLY A O 1
ATOM 1320 N N . PHE A 1 171 ? -2.570 -4.580 13.191 1.00 94.75 171 PHE A N 1
ATOM 1321 C CA . PHE A 1 171 ? -2.517 -3.357 13.987 1.00 94.75 171 PHE A CA 1
ATOM 1322 C C . PHE A 1 171 ? -3.930 -2.779 14.100 1.00 94.75 171 PHE A C 1
ATOM 1324 O O . PHE A 1 171 ? -4.784 -3.029 13.254 1.00 94.75 171 PHE A O 1
ATOM 1331 N N . THR A 1 172 ? -4.194 -2.002 15.135 1.00 95.56 172 THR A N 1
ATOM 1332 C CA . THR A 1 172 ? -5.473 -1.317 15.330 1.00 95.56 172 THR A CA 1
ATOM 1333 C C . THR A 1 172 ? -5.362 0.156 14.932 1.00 95.56 172 THR A C 1
ATOM 1335 O O . THR A 1 172 ? -4.259 0.687 14.803 1.00 95.56 172 THR A O 1
ATOM 1338 N N . LEU A 1 173 ? -6.486 0.864 14.767 1.00 92.62 173 LEU A N 1
ATOM 1339 C CA . LEU A 1 173 ? -6.434 2.314 14.505 1.00 92.62 173 LEU A CA 1
ATOM 1340 C C . LEU A 1 173 ? -5.842 3.096 15.689 1.00 92.62 173 LEU A C 1
ATOM 1342 O O . LEU A 1 173 ? -5.386 4.219 15.509 1.00 92.62 173 LEU A O 1
ATOM 1346 N N . ASN A 1 1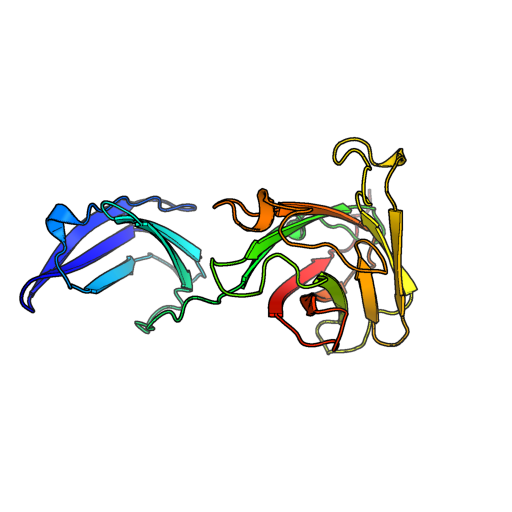74 ? -5.819 2.503 16.887 1.00 92.25 174 ASN A N 1
ATOM 1347 C CA . ASN A 1 174 ? -5.144 3.084 18.046 1.00 92.25 174 ASN A CA 1
ATOM 1348 C C . ASN A 1 174 ? -3.617 2.928 17.973 1.00 92.25 174 ASN A C 1
ATOM 1350 O O . ASN A 1 174 ? -2.905 3.748 18.544 1.00 92.25 174 ASN A O 1
ATOM 1354 N N . ASP A 1 175 ? -3.124 1.890 17.291 1.00 91.38 175 ASP A N 1
ATOM 1355 C CA . ASP A 1 175 ? -1.686 1.660 17.108 1.00 91.38 175 ASP A CA 1
ATOM 1356 C C . ASP A 1 175 ? -1.099 2.548 15.997 1.00 91.38 175 ASP A C 1
ATOM 1358 O O . ASP A 1 175 ? 0.101 2.811 15.999 1.00 91.38 175 ASP A O 1
ATOM 1362 N N . LEU A 1 176 ? -1.938 2.997 15.053 1.00 90.44 176 LEU A N 1
ATOM 1363 C CA . LEU A 1 176 ? -1.566 3.867 13.931 1.00 90.44 176 LEU A CA 1
ATOM 1364 C C . LEU A 1 176 ? -2.621 4.979 13.721 1.00 90.44 176 LEU A C 1
ATOM 1366 O O . LEU A 1 176 ? -3.375 4.941 12.738 1.00 90.44 176 LEU A O 1
ATOM 1370 N N . PRO A 1 177 ? -2.721 5.949 14.652 1.00 90.06 177 PRO A N 1
ATOM 1371 C CA . PRO A 1 177 ? -3.736 7.006 14.616 1.00 90.06 177 PRO A CA 1
ATOM 1372 C C . PRO A 1 177 ? -3.630 7.914 13.384 1.00 90.06 177 PRO A C 1
ATOM 1374 O O . PRO A 1 177 ? -4.631 8.495 12.968 1.00 90.06 177 PRO A O 1
ATOM 1377 N N . GLU A 1 178 ? -2.460 7.986 12.744 1.00 88.19 178 GLU A N 1
ATOM 1378 C CA . GLU A 1 178 ? -2.214 8.746 11.515 1.00 88.19 178 GLU A CA 1
ATOM 1379 C C . GLU A 1 178 ? -3.155 8.338 10.375 1.00 88.19 178 GLU A C 1
ATOM 1381 O O . GLU A 1 178 ? -3.428 9.141 9.488 1.00 88.19 178 GLU A O 1
ATOM 1386 N N . LEU A 1 179 ? -3.708 7.119 10.400 1.00 89.56 179 LEU A N 1
ATOM 1387 C CA . LEU A 1 179 ? -4.713 6.690 9.426 1.00 89.56 179 LEU A CA 1
ATOM 1388 C C . LEU A 1 179 ? -6.006 7.506 9.475 1.00 89.56 179 LEU A C 1
ATOM 1390 O O . LEU A 1 179 ? -6.700 7.577 8.463 1.00 89.56 179 LEU A O 1
ATOM 1394 N N . LEU A 1 180 ? -6.338 8.100 10.620 1.00 84.44 180 LEU A N 1
ATOM 1395 C CA . LEU A 1 180 ? -7.526 8.939 10.791 1.00 84.44 180 LEU A CA 1
ATOM 1396 C C . LEU A 1 180 ? -7.249 10.414 10.474 1.00 84.44 180 LEU A C 1
ATOM 1398 O O . LEU A 1 180 ? -8.185 11.189 10.261 1.00 84.44 180 LEU A O 1
ATOM 1402 N N . GLU A 1 181 ? -5.976 10.802 10.407 1.00 77.06 181 GLU A N 1
ATOM 1403 C CA . GLU A 1 181 ? -5.575 12.169 10.106 1.00 77.06 181 GLU A CA 1
ATOM 1404 C C . GLU A 1 181 ? -5.888 12.538 8.645 1.00 77.06 181 GLU A C 1
ATOM 1406 O O . GLU A 1 181 ? -5.925 11.672 7.764 1.00 77.06 181 GLU A O 1
ATOM 1411 N N . PRO A 1 182 ? -6.087 13.832 8.328 1.00 67.81 182 PRO A N 1
ATOM 1412 C CA . PRO A 1 182 ? -6.380 14.273 6.963 1.00 67.81 182 PRO A CA 1
ATOM 1413 C C . PRO A 1 182 ? -5.336 13.835 5.928 1.00 67.81 182 PRO A C 1
ATOM 1415 O O . PRO A 1 182 ? -5.684 13.562 4.783 1.00 67.81 182 PRO A O 1
ATOM 1418 N N . LEU A 1 183 ? -4.064 13.744 6.331 1.00 67.62 183 LEU A N 1
ATOM 1419 C CA . LEU A 1 183 ? -2.967 13.312 5.462 1.00 67.62 183 LEU A CA 1
ATOM 1420 C C . LEU A 1 183 ? -2.781 11.789 5.421 1.00 67.62 183 LEU A C 1
ATOM 1422 O O . LEU A 1 183 ? -2.060 11.309 4.551 1.00 67.62 183 LEU A O 1
ATOM 1426 N N . GLY A 1 184 ? -3.421 11.028 6.310 1.00 83.38 184 GLY A N 1
ATOM 1427 C CA . GLY A 1 184 ? -3.232 9.585 6.396 1.00 83.38 184 GLY A CA 1
ATOM 1428 C C . GLY A 1 184 ? -1.823 9.156 6.836 1.00 83.38 184 GLY A C 1
ATOM 1429 O O . GLY A 1 184 ? -0.915 9.966 7.041 1.00 83.38 184 GLY A O 1
ATOM 1430 N N . ALA A 1 185 ? -1.621 7.844 6.921 1.00 87.38 185 ALA A N 1
ATOM 1431 C CA . ALA A 1 185 ? -0.320 7.240 7.182 1.00 87.38 185 ALA A CA 1
ATOM 1432 C C . ALA A 1 185 ? 0.412 6.978 5.859 1.00 87.38 185 ALA A C 1
ATOM 1434 O O . ALA A 1 185 ? -0.161 6.394 4.939 1.00 87.38 185 ALA A O 1
ATOM 1435 N N . THR A 1 186 ? 1.678 7.390 5.756 1.00 86.38 186 THR A N 1
ATOM 1436 C CA . THR A 1 186 ? 2.522 7.136 4.574 1.00 86.38 186 THR A CA 1
ATOM 1437 C C . THR A 1 186 ? 3.515 6.018 4.868 1.00 86.38 186 THR A C 1
ATOM 1439 O O . THR A 1 186 ? 4.286 6.108 5.819 1.00 86.38 186 THR A O 1
ATOM 1442 N N . THR A 1 187 ? 3.532 4.986 4.028 1.00 92.38 187 THR A N 1
ATOM 1443 C CA . THR A 1 187 ? 4.498 3.887 4.085 1.00 92.38 187 THR A CA 1
ATOM 1444 C C . THR A 1 187 ? 5.385 3.926 2.839 1.00 92.38 187 THR A C 1
ATOM 1446 O O . THR A 1 187 ? 4.878 3.718 1.730 1.00 92.38 187 THR A O 1
ATOM 1449 N N . PRO A 1 188 ? 6.691 4.214 2.983 1.00 91.81 188 PRO A N 1
ATOM 1450 C CA . PRO A 1 188 ? 7.637 4.097 1.885 1.00 91.81 188 PRO A CA 1
ATOM 1451 C C . PRO A 1 188 ? 7.998 2.630 1.618 1.00 91.81 188 PRO A C 1
ATOM 1453 O O . PRO A 1 188 ? 8.045 1.810 2.535 1.00 91.81 188 PRO A O 1
ATOM 1456 N N . PHE A 1 189 ? 8.292 2.323 0.359 1.00 95.06 189 PHE A N 1
ATOM 1457 C CA . PHE A 1 189 ? 8.770 1.025 -0.099 1.00 95.06 189 PHE A CA 1
ATOM 1458 C C . PHE A 1 189 ? 9.985 1.205 -0.998 1.00 95.06 189 PHE A C 1
ATOM 1460 O O . PHE A 1 189 ? 9.989 2.081 -1.863 1.00 95.06 189 PHE A O 1
ATOM 1467 N N . ILE A 1 190 ? 10.985 0.345 -0.836 1.00 95.12 190 ILE A N 1
ATOM 1468 C CA . ILE A 1 190 ? 12.099 0.225 -1.775 1.00 95.12 190 ILE A CA 1
ATOM 1469 C C . ILE A 1 190 ? 12.016 -1.136 -2.461 1.00 95.12 190 ILE A C 1
ATOM 1471 O O . ILE A 1 190 ? 11.853 -2.171 -1.816 1.00 95.12 190 ILE A O 1
ATOM 1475 N N . GLY A 1 191 ? 12.130 -1.142 -3.784 1.00 94.56 191 GLY A N 1
ATOM 1476 C CA . GLY A 1 191 ? 12.137 -2.365 -4.579 1.00 94.56 191 GLY A CA 1
ATOM 1477 C C . GLY A 1 191 ? 12.780 -2.140 -5.939 1.00 94.56 191 GLY A C 1
ATOM 1478 O O . GLY A 1 191 ? 12.862 -1.010 -6.411 1.00 94.56 191 GLY A O 1
ATOM 1479 N N . ALA A 1 192 ? 13.244 -3.221 -6.557 1.00 95.50 192 ALA A N 1
ATOM 1480 C CA . ALA A 1 192 ? 13.744 -3.229 -7.926 1.00 95.50 192 ALA A CA 1
ATOM 1481 C C . ALA A 1 192 ? 12.853 -4.152 -8.754 1.00 95.50 192 ALA A C 1
ATOM 1483 O O . ALA A 1 192 ? 12.607 -5.284 -8.341 1.00 95.50 192 ALA A O 1
ATOM 1484 N N . LEU A 1 193 ? 12.366 -3.660 -9.887 1.00 96.06 193 LEU A N 1
ATOM 1485 C CA . LEU A 1 193 ? 11.515 -4.398 -10.817 1.00 96.06 193 LEU A CA 1
ATOM 1486 C C . LEU A 1 193 ? 12.189 -4.425 -12.191 1.00 96.06 193 LEU A C 1
ATOM 1488 O O . LEU A 1 193 ? 12.818 -3.427 -12.553 1.00 96.06 193 LEU A O 1
ATOM 1492 N N . PRO A 1 194 ? 12.037 -5.505 -12.971 1.00 96.56 194 PRO A N 1
ATOM 1493 C CA . PRO A 1 194 ? 12.415 -5.501 -14.378 1.00 96.56 194 PRO A CA 1
ATOM 1494 C C . PRO A 1 194 ? 11.679 -4.411 -15.168 1.00 96.56 194 PRO A C 1
ATOM 1496 O O . PRO A 1 194 ? 10.691 -3.830 -14.711 1.00 96.56 194 PRO A O 1
ATOM 1499 N N . ALA A 1 195 ? 12.151 -4.137 -16.384 1.00 96.06 195 ALA A N 1
ATOM 1500 C CA . ALA A 1 195 ? 11.408 -3.282 -17.302 1.00 96.06 195 ALA A CA 1
ATOM 1501 C C . ALA A 1 195 ? 10.057 -3.927 -17.645 1.00 96.06 195 ALA A C 1
ATOM 1503 O O . ALA A 1 195 ? 10.005 -5.102 -18.008 1.00 96.06 195 ALA A O 1
ATOM 1504 N N . GLY A 1 196 ? 8.974 -3.156 -17.578 1.00 94.44 196 GLY A N 1
ATOM 1505 C CA . GLY A 1 196 ? 7.638 -3.704 -17.798 1.00 94.44 196 GLY A CA 1
ATOM 1506 C C . GLY A 1 196 ? 6.501 -2.755 -17.443 1.00 94.44 196 GLY A C 1
ATOM 1507 O O . GLY A 1 196 ? 6.714 -1.624 -17.005 1.00 94.44 196 GLY A O 1
ATOM 1508 N N . CYS A 1 197 ? 5.274 -3.231 -17.655 1.00 90.50 197 CYS A N 1
ATOM 1509 C CA . CYS A 1 197 ? 4.040 -2.571 -17.236 1.00 90.50 197 CYS A CA 1
ATOM 1510 C C . CYS A 1 197 ? 3.423 -3.380 -16.100 1.00 90.50 197 CYS A C 1
ATOM 1512 O O . CYS A 1 197 ? 3.192 -4.578 -16.262 1.00 90.50 197 CYS A O 1
ATOM 1514 N N . TYR A 1 198 ? 3.113 -2.716 -14.990 1.00 92.50 198 TYR A N 1
ATOM 1515 C CA . TYR A 1 198 ? 2.636 -3.364 -13.776 1.00 92.50 198 TYR A CA 1
ATOM 1516 C C . TYR A 1 198 ? 1.368 -2.716 -13.230 1.00 92.50 198 TYR A C 1
ATOM 1518 O O . TYR A 1 198 ? 1.094 -1.530 -13.443 1.00 92.50 198 TYR A O 1
ATOM 1526 N N . PHE A 1 199 ? 0.625 -3.508 -12.466 1.00 91.38 199 PHE A N 1
ATOM 1527 C CA . PHE A 1 199 ? -0.498 -3.075 -11.653 1.00 91.38 199 PHE A CA 1
ATOM 1528 C C . PHE A 1 199 ? -0.245 -3.478 -10.199 1.00 91.38 199 PHE A C 1
ATOM 1530 O O . PHE A 1 199 ? -0.068 -4.657 -9.887 1.00 91.38 199 PHE A O 1
ATOM 1537 N N . LEU A 1 200 ? -0.219 -2.496 -9.300 1.00 92.69 200 LEU A N 1
ATOM 1538 C CA . LEU A 1 200 ? -0.129 -2.721 -7.861 1.00 92.69 200 LEU A CA 1
ATOM 1539 C C . LEU A 1 200 ? -1.481 -2.410 -7.236 1.00 92.69 200 LEU A C 1
ATOM 1541 O O . LEU A 1 200 ? -1.936 -1.272 -7.283 1.00 92.69 200 LEU A O 1
ATOM 1545 N N . ARG A 1 201 ? -2.090 -3.406 -6.597 1.00 94.62 201 ARG A N 1
ATOM 1546 C CA . ARG A 1 201 ? -3.258 -3.231 -5.733 1.00 94.62 201 ARG A CA 1
ATOM 1547 C C . ARG A 1 201 ? -2.831 -3.345 -4.278 1.00 94.62 201 ARG A C 1
ATOM 1549 O O . ARG A 1 201 ? -2.089 -4.258 -3.922 1.00 94.62 201 ARG A O 1
ATOM 1556 N N . VAL A 1 202 ? -3.337 -2.451 -3.440 1.00 95.19 202 VAL A N 1
ATOM 1557 C CA . VAL A 1 202 ? -3.157 -2.489 -1.989 1.00 95.19 202 VAL A CA 1
ATOM 1558 C C . VAL A 1 202 ? -4.523 -2.507 -1.332 1.00 95.19 202 VAL A C 1
ATOM 1560 O O . VAL A 1 202 ? -5.390 -1.699 -1.649 1.00 95.19 202 VAL A O 1
ATOM 1563 N N . GLU A 1 203 ? -4.703 -3.439 -0.410 1.00 95.81 203 GLU A N 1
ATOM 1564 C CA . GLU A 1 203 ? -5.929 -3.640 0.346 1.00 95.81 203 GLU A CA 1
ATOM 1565 C C . GLU A 1 203 ? -5.622 -3.503 1.835 1.00 95.81 203 GLU A C 1
ATOM 1567 O O . GLU A 1 203 ? -4.640 -4.057 2.333 1.00 95.81 203 GLU A O 1
ATOM 1572 N N . LEU A 1 204 ? -6.482 -2.790 2.552 1.00 96.50 204 LEU A N 1
ATOM 1573 C CA . LEU A 1 204 ? -6.549 -2.814 4.005 1.00 96.50 204 LEU A CA 1
ATOM 1574 C C . LEU A 1 204 ? -7.568 -3.886 4.390 1.00 96.50 204 LEU A C 1
ATOM 1576 O O . LEU A 1 204 ? -8.745 -3.767 4.048 1.00 96.50 204 LEU A O 1
ATOM 1580 N N . ILE A 1 205 ? -7.121 -4.936 5.070 1.00 97.56 205 ILE A N 1
ATOM 1581 C CA . ILE A 1 205 ? -7.950 -6.092 5.418 1.00 97.56 205 ILE A CA 1
ATOM 1582 C C . ILE A 1 205 ? -8.136 -6.217 6.928 1.00 97.56 205 ILE A C 1
ATOM 1584 O O . ILE A 1 205 ? -7.231 -5.892 7.694 1.00 97.56 205 ILE A O 1
ATOM 1588 N N . ASN A 1 206 ? -9.282 -6.742 7.354 1.00 96.94 206 ASN A N 1
ATOM 1589 C CA . ASN A 1 206 ? -9.465 -7.266 8.703 1.00 96.94 206 ASN A CA 1
ATOM 1590 C C . ASN A 1 206 ? -8.832 -8.660 8.777 1.00 96.94 206 ASN A C 1
ATOM 1592 O O . ASN A 1 206 ? -9.235 -9.578 8.069 1.00 96.94 206 ASN A O 1
ATOM 1596 N N . VAL A 1 207 ? -7.841 -8.836 9.646 1.00 96.38 207 VAL A N 1
ATOM 1597 C CA . VAL A 1 207 ? -7.094 -10.098 9.777 1.00 96.38 207 VAL A CA 1
ATOM 1598 C C . VAL A 1 207 ? -7.957 -11.214 10.378 1.00 96.38 207 VAL A C 1
ATOM 1600 O O . VAL A 1 207 ? -7.674 -12.389 10.164 1.00 96.38 207 VAL A O 1
ATOM 1603 N N . SER A 1 208 ? -9.025 -10.868 11.105 1.00 95.12 208 SER A N 1
ATOM 1604 C CA . SER A 1 208 ? -9.887 -11.850 11.781 1.00 95.12 208 SER A CA 1
ATOM 1605 C C . SER A 1 208 ? -10.694 -12.707 10.805 1.00 95.12 208 SER A C 1
ATOM 1607 O O . SER A 1 208 ? -10.935 -13.882 11.070 1.00 95.12 208 SER A O 1
ATOM 1609 N N . ASP A 1 209 ? -11.142 -12.112 9.701 1.00 94.56 209 ASP A N 1
ATOM 1610 C CA . ASP A 1 209 ? -12.063 -12.725 8.737 1.00 94.56 209 ASP A CA 1
ATOM 1611 C C . ASP A 1 209 ? -11.623 -12.544 7.274 1.00 94.56 209 ASP A C 1
ATOM 1613 O O . ASP A 1 209 ? -12.310 -12.997 6.360 1.00 94.56 209 ASP A O 1
ATOM 1617 N N . MET A 1 210 ? -10.464 -11.917 7.053 1.00 92.75 210 MET A N 1
ATOM 1618 C CA . MET A 1 210 ? -9.880 -11.606 5.745 1.00 92.75 210 MET A CA 1
ATOM 1619 C C . MET A 1 210 ? -10.752 -10.698 4.865 1.00 92.75 210 MET A C 1
ATOM 1621 O O . MET A 1 210 ? -10.549 -10.638 3.649 1.00 92.75 210 MET A O 1
ATOM 1625 N N . THR A 1 211 ? -11.709 -9.975 5.453 1.00 94.19 211 THR A N 1
ATOM 1626 C CA . THR A 1 211 ? -12.546 -9.024 4.712 1.00 94.19 211 THR A CA 1
ATOM 1627 C C . THR A 1 211 ? -11.753 -7.783 4.315 1.00 94.19 211 THR A C 1
ATOM 1629 O O . THR A 1 211 ? -10.898 -7.300 5.058 1.00 94.19 211 THR A O 1
ATOM 1632 N N . VAL A 1 212 ? -12.031 -7.255 3.122 1.00 93.31 212 VAL A N 1
ATOM 1633 C CA . VAL A 1 212 ? -11.419 -6.018 2.624 1.00 93.31 212 VAL A CA 1
ATOM 1634 C C . VAL A 1 212 ? -12.202 -4.832 3.176 1.00 93.31 212 VAL A C 1
ATOM 1636 O O . VAL A 1 212 ? -13.382 -4.670 2.879 1.00 93.31 212 VAL A O 1
ATOM 1639 N N . VAL A 1 213 ? -11.533 -4.000 3.971 1.00 90.88 213 VAL A N 1
ATOM 1640 C CA . VAL A 1 213 ? -12.074 -2.744 4.516 1.00 90.88 213 VAL A CA 1
ATOM 1641 C C . VAL A 1 213 ? -12.006 -1.638 3.467 1.00 90.88 213 VAL A C 1
ATOM 1643 O O . VAL A 1 213 ? -12.897 -0.800 3.364 1.00 90.88 213 VAL A O 1
ATOM 1646 N N . GLY A 1 214 ? -10.945 -1.646 2.666 1.00 86.94 214 GLY A N 1
ATOM 1647 C CA . GLY A 1 214 ? -10.766 -0.722 1.562 1.00 86.94 214 GLY A CA 1
ATOM 1648 C C . GLY A 1 214 ? -9.599 -1.126 0.684 1.00 86.94 214 GLY A C 1
ATOM 1649 O O . GLY A 1 214 ? -8.742 -1.907 1.098 1.00 86.94 214 GLY A O 1
ATOM 1650 N N . GLN A 1 215 ? -9.567 -0.589 -0.528 1.00 89.06 215 GLN A N 1
ATOM 1651 C CA . GLN A 1 215 ? -8.517 -0.888 -1.488 1.00 89.06 215 GLN A CA 1
ATOM 1652 C C . GLN A 1 215 ? -8.230 0.302 -2.393 1.00 89.06 215 GLN A C 1
ATOM 1654 O O . GLN A 1 215 ? -9.090 1.155 -2.602 1.00 89.06 215 GLN A O 1
ATOM 1659 N N . GLY A 1 216 ? -7.035 0.310 -2.964 1.00 80.69 216 GLY A N 1
ATOM 1660 C CA . GLY A 1 216 ? -6.660 1.182 -4.063 1.00 80.69 216 GLY A CA 1
ATOM 1661 C C . GLY A 1 216 ? -5.663 0.486 -4.966 1.00 80.69 216 GLY A C 1
ATOM 1662 O O . GLY A 1 216 ? -5.062 -0.525 -4.589 1.00 80.69 216 GLY A O 1
ATOM 1663 N N . ALA A 1 217 ? -5.489 1.014 -6.168 1.00 8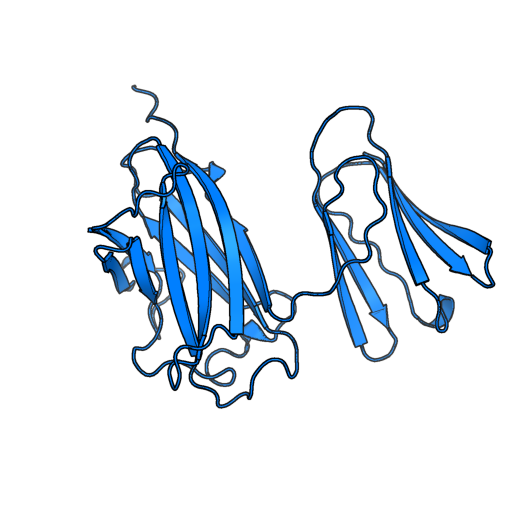5.81 217 ALA A N 1
ATOM 1664 C CA . ALA A 1 217 ? -4.533 0.461 -7.103 1.00 85.81 217 ALA A CA 1
ATOM 1665 C C . ALA A 1 217 ? -3.892 1.530 -7.981 1.00 85.81 217 ALA A C 1
ATOM 1667 O O . ALA A 1 217 ? -4.457 2.602 -8.182 1.00 85.81 217 ALA A O 1
ATOM 1668 N N . VAL A 1 218 ? -2.717 1.209 -8.514 1.00 83.69 218 VAL A N 1
ATOM 1669 C CA . VAL A 1 218 ? -1.972 2.052 -9.445 1.00 83.69 218 VAL A CA 1
ATOM 1670 C C . VAL A 1 218 ? -1.416 1.206 -10.580 1.00 83.69 218 VAL A C 1
ATOM 1672 O O . VAL A 1 218 ? -0.851 0.130 -10.366 1.00 83.69 218 VAL A O 1
ATOM 1675 N N . ARG A 1 219 ? -1.557 1.719 -11.801 1.00 87.12 219 ARG A N 1
ATOM 1676 C CA . ARG A 1 219 ? -0.852 1.220 -12.979 1.00 87.12 219 ARG A CA 1
ATOM 1677 C C . ARG A 1 219 ? 0.410 2.048 -13.186 1.00 87.12 219 ARG A C 1
ATOM 1679 O O . ARG A 1 219 ? 0.346 3.273 -13.150 1.00 87.12 219 ARG A O 1
ATOM 1686 N N . PHE A 1 220 ? 1.539 1.402 -13.448 1.00 82.56 220 PHE A N 1
ATOM 1687 C 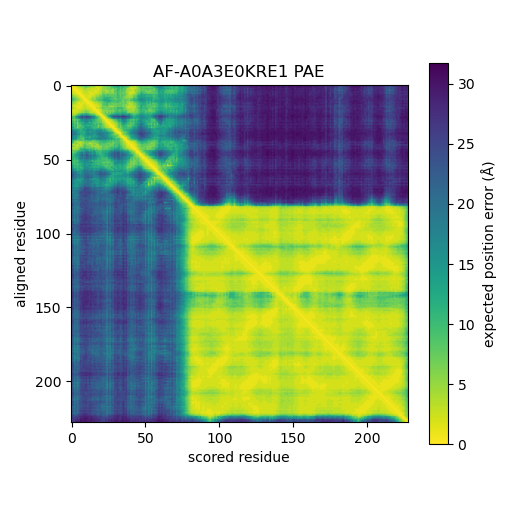CA . PHE A 1 220 ? 2.801 2.094 -13.703 1.00 82.56 220 PHE A CA 1
ATOM 1688 C C . PHE A 1 220 ? 3.678 1.340 -14.701 1.00 82.56 220 PHE A C 1
ATOM 1690 O O . PHE A 1 220 ? 3.464 0.162 -14.989 1.00 82.56 220 PHE A O 1
ATOM 1697 N N . VAL A 1 221 ? 4.667 2.045 -15.247 1.00 85.38 221 VAL A N 1
ATOM 1698 C CA . VAL A 1 221 ? 5.647 1.500 -16.187 1.00 85.38 221 VAL A CA 1
ATOM 1699 C C . VAL A 1 221 ? 7.032 1.667 -15.587 1.00 85.38 221 VAL A C 1
ATOM 1701 O O . VAL A 1 221 ? 7.373 2.748 -15.114 1.00 85.38 221 VAL A O 1
ATOM 1704 N N . VAL A 1 222 ? 7.827 0.605 -15.641 1.00 92.38 222 VAL A N 1
ATOM 1705 C CA . VAL A 1 222 ? 9.252 0.636 -15.322 1.00 92.38 222 VAL A CA 1
ATOM 1706 C C . VAL A 1 222 ? 10.016 0.703 -16.646 1.00 92.38 222 VAL A C 1
ATOM 1708 O O . VAL A 1 222 ? 10.012 -0.275 -17.401 1.00 92.38 222 VAL A O 1
ATOM 1711 N N . PRO A 1 223 ? 10.627 1.848 -16.989 1.00 88.38 223 PRO A N 1
ATOM 1712 C CA . PRO A 1 223 ? 11.406 1.976 -18.209 1.00 88.38 223 PRO A CA 1
ATOM 1713 C C . PRO A 1 223 ? 12.716 1.188 -18.111 1.00 88.38 223 PRO A C 1
ATOM 1715 O O . PRO A 1 223 ? 13.295 1.037 -17.033 1.00 88.38 223 PRO A O 1
ATOM 1718 N N . MET A 1 224 ? 13.211 0.733 -19.265 1.00 89.56 224 MET A N 1
ATOM 1719 C CA . MET A 1 224 ? 14.571 0.201 -19.389 1.00 89.56 224 MET A CA 1
ATOM 1720 C C . MET A 1 224 ? 15.579 1.220 -18.854 1.00 89.56 224 MET A C 1
ATOM 1722 O O . MET A 1 224 ? 15.444 2.419 -19.112 1.00 89.56 224 MET A O 1
ATOM 1726 N N . ALA A 1 225 ? 16.610 0.741 -18.157 1.00 77.12 225 ALA A N 1
ATOM 1727 C CA . ALA A 1 225 ? 17.746 1.582 -17.820 1.00 77.12 225 ALA A CA 1
ATOM 1728 C C . ALA A 1 225 ? 18.348 2.139 -19.115 1.00 77.12 225 ALA A C 1
ATOM 1730 O O . ALA A 1 225 ? 18.681 1.387 -20.036 1.00 77.12 225 ALA A O 1
ATOM 1731 N N . VAL A 1 226 ? 18.459 3.464 -19.207 1.00 70.31 226 VAL A N 1
ATOM 1732 C CA . VAL A 1 226 ? 19.200 4.083 -20.304 1.00 70.31 226 VAL A CA 1
ATOM 1733 C C . VAL A 1 226 ? 20.661 3.702 -20.086 1.00 70.31 226 VAL A C 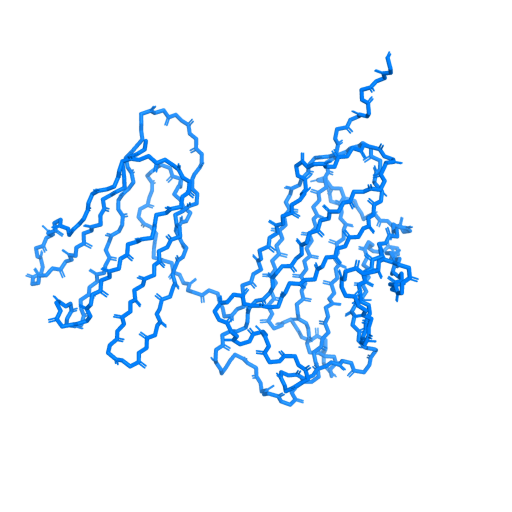1
ATOM 1735 O O . VAL A 1 226 ? 21.227 4.004 -19.036 1.00 70.31 226 VAL A O 1
ATOM 1738 N N . GLY A 1 227 ? 21.237 2.957 -21.034 1.00 65.31 227 GLY A N 1
ATOM 1739 C CA . GLY A 1 227 ? 22.649 2.583 -20.986 1.00 65.31 227 GLY A CA 1
ATOM 1740 C C . GLY A 1 227 ? 23.558 3.820 -20.890 1.00 65.31 227 GLY A C 1
ATOM 1741 O O . GLY A 1 227 ? 23.119 4.914 -21.255 1.00 65.31 227 GLY A O 1
ATOM 1742 N N . PRO A 1 228 ? 24.791 3.659 -20.378 1.00 51.00 228 PRO A N 1
ATOM 1743 C CA . PRO A 1 228 ? 25.750 4.754 -20.239 1.00 51.00 228 PRO A CA 1
ATOM 1744 C C . PRO A 1 228 ? 26.114 5.417 -21.574 1.00 51.00 228 PRO A C 1
ATOM 1746 O O . PRO A 1 228 ? 26.089 4.722 -22.618 1.00 51.00 228 PRO A O 1
#

Nearest PDB structures (foldseek):
  6sf2-assembly1_F  TM=3.857E-01  e=1.579E-01  Homo sapiens
  6weo-assembly11_S  TM=3.057E-01  e=1.139E-01  Mus musculus
  6df3-assembly1_L  TM=3.062E-01  e=1.667E-01  Homo sapiens
  3dgc-assembly2_S  TM=2.941E-01  e=2.310E-01  Homo sapiens
  3dlq-assembly1_R  TM=2.979E-01  e=6.855E-01  Homo sapiens

Foldseek 3Di:
DKKWKWWCDPNDTDTDDIDDDDDEDEDEDEPVVAPPTDIFIDDDDDDDDWGKYWYWYDYPPDIDIDIDTDDDDDRDDDDDFQKDKDKDQQVVFAAQDKTKIKIFMAGEPPLDDQPFFKWKKKWKDAPVGQGDFFWKKWWQEVPRDRVDSVNTDMWTAHNRNMTIGYDLRGDGCVRVVQNHPPRGDMIMMIGHHHFGKMKMKMFIARNVVRHTSDIDMDIHGHHYDDDD

Secondary structure (DSSP, 8-state):
-EEEEEEEETTEEEEEEEEESSS----EEEGGGTTTPPEEEEEE-SSS--EEEEEEEEETTEEEEEEEEE-SS-----PPPSEEEEEESGGG--TTS-EEEEEEEEE-TTSS-TTS-EEEEEEEEETTS-B-TT-EEEE--TT--TT-GGG-EEEE--TTSEEEES-TT-B-TTT-GGGGSTT-EEEEEEE---SEEEEEEEEEEETTT--EEEEEEEEEEEPPPPP-

Radius of gyration: 20.29 Å; Cα contacts (8 Å, |Δi|>4): 503; chains: 1; bounding box: 58×49×43 Å

Sequence (228 aa):
MTVRFYALLDGERRLLDEQVEMVDVHAFFSQRTFGREHLEVEVEHAGDGEADVLFTVQGRNKLRQGLAEATYRHSELVELTPVMFVFGGFNQLTADTPGLVFVRVRVGENVVSPTTPLRYRVTLTECDGDPVAGQSFTYPGPGADPTDPTTWSTITTDANGQAFFGPPAGFTLNDLPELLEPLGATTPFIGALPAGCYFLRVELINVSDMTVVGQGAVRFVVPMAVGP

pLDDT: mean 73.15, std 23.57, range [26.58, 98.5]

Solvent-accessible surface area (backbone atoms only — not comparable to full-atom values): 13027 Å² total; per-residue (Å²): 78,38,42,35,35,32,34,42,56,96,86,42,84,40,85,74,48,77,46,80,63,86,79,72,53,83,53,81,51,57,46,93,80,42,82,93,53,56,79,44,81,46,79,49,59,95,70,93,77,80,55,70,43,48,38,42,42,44,40,97,90,46,83,45,73,53,71,48,81,52,61,92,90,66,96,73,87,76,78,80,68,56,33,46,62,47,78,44,47,54,90,70,37,34,26,71,35,79,28,64,31,37,43,29,37,30,45,44,87,88,66,63,65,57,79,46,34,30,32,38,38,40,37,33,23,37,71,90,63,52,50,44,49,70,49,53,38,33,30,55,36,92,92,34,52,86,87,42,79,91,59,38,40,78,42,52,18,37,87,73,5,35,32,67,50,68,55,92,81,28,47,28,47,77,78,46,53,44,26,65,38,96,80,23,36,74,46,54,35,38,35,51,47,65,58,45,49,34,32,43,36,42,31,41,25,34,64,89,77,67,46,76,76,31,61,37,71,50,77,49,56,26,43,68,63,79,75,134

Mean predicted aligned error: 14.33 Å